Protein AF-A0AAW8F9F9-F1 (afdb_monomer_lite)

Secondary structure (DSSP, 8-state):
---------------------------PPPB-GGGB-SSEEEE---SEEEEEEEEE--SS-EEEEEEETTTEEEEEEEEE-TT--EEEEEEEEE-SSSS-TTS----SSEEEEEEEEE--EEEEEEEE-SS-EEEEEEE-TTTS--SSTT---HHHHGGGG--TTEEEEE---TT--HHHHHHSTTTHHHHGGG--TT-EEEEE--TT-SS--HHHHHHHHHHHHHHHHHTT-EEEE-PPPPPP-B-TTS-BSSSS---B-TTSPBPP-

Structure (mmCIF, N/CA/C/O backbone):
data_AF-A0AAW8F9F9-F1
#
_entry.id   AF-A0AAW8F9F9-F1
#
loop_
_atom_site.group_PDB
_atom_site.id
_atom_site.type_symbol
_atom_site.label_atom_id
_atom_site.label_alt_id
_atom_site.label_comp_id
_atom_site.label_asym_id
_atom_site.label_entity_id
_atom_site.label_seq_id
_atom_site.pdbx_PDB_ins_code
_atom_site.Cartn_x
_atom_site.Cartn_y
_atom_site.Cartn_z
_atom_site.occupancy
_atom_site.B_iso_or_equiv
_atom_site.auth_seq_id
_atom_site.auth_comp_id
_atom_site.auth_asym_id
_atom_site.auth_atom_id
_atom_site.pdbx_PDB_model_num
ATOM 1 N N . MET A 1 1 ? 79.110 2.012 4.308 1.00 38.94 1 MET A N 1
ATOM 2 C CA . MET A 1 1 ? 78.185 3.163 4.259 1.00 38.94 1 MET A CA 1
ATOM 3 C C . MET A 1 1 ? 76.839 2.687 3.729 1.00 38.94 1 MET A C 1
ATOM 5 O O . MET A 1 1 ? 76.819 2.002 2.723 1.00 38.94 1 MET A O 1
ATOM 9 N N . ARG A 1 2 ? 75.775 3.021 4.474 1.00 40.25 2 ARG A N 1
ATOM 10 C CA . ARG A 1 2 ? 74.335 3.085 4.140 1.00 40.25 2 ARG A CA 1
ATOM 11 C C . ARG A 1 2 ? 73.664 1.906 3.408 1.00 40.25 2 ARG A C 1
ATOM 13 O O . ARG A 1 2 ? 73.663 1.810 2.190 1.00 40.25 2 ARG A O 1
ATOM 20 N N . ARG A 1 3 ? 72.972 1.101 4.225 1.00 37.78 3 ARG A N 1
ATOM 21 C CA . ARG A 1 3 ? 71.804 0.2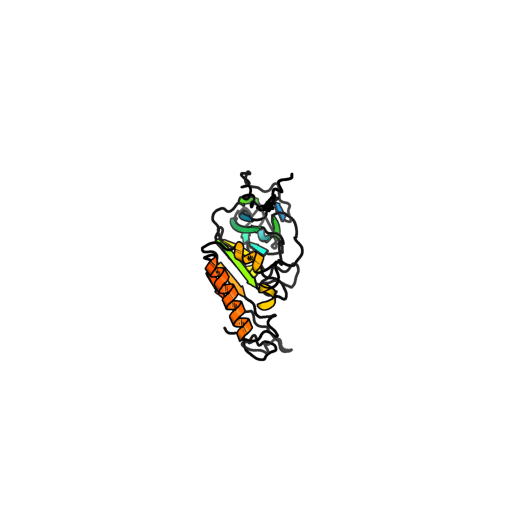79 3.874 1.00 37.78 3 ARG A CA 1
ATOM 22 C C . ARG A 1 3 ? 70.638 1.199 3.480 1.00 37.78 3 ARG A C 1
ATOM 24 O O . ARG A 1 3 ? 70.379 2.155 4.207 1.00 37.78 3 ARG A O 1
ATOM 31 N N . PHE A 1 4 ? 69.929 0.889 2.398 1.00 40.09 4 PHE A N 1
ATOM 32 C CA . PHE A 1 4 ? 68.616 1.467 2.099 1.00 40.09 4 PHE A CA 1
ATOM 33 C C . PHE A 1 4 ? 67.559 0.370 2.234 1.00 40.09 4 PHE A C 1
ATOM 35 O O . PHE A 1 4 ? 67.516 -0.568 1.444 1.00 40.09 4 PHE A O 1
ATOM 42 N N . ASN A 1 5 ? 66.747 0.485 3.285 1.00 35.75 5 ASN A N 1
ATOM 43 C CA . ASN A 1 5 ? 65.547 -0.315 3.495 1.00 35.75 5 ASN A CA 1
ATOM 44 C C . ASN A 1 5 ? 64.430 0.259 2.612 1.00 35.75 5 ASN A C 1
ATOM 46 O O . ASN A 1 5 ? 64.074 1.426 2.775 1.00 35.75 5 ASN A O 1
ATOM 50 N N . LEU A 1 6 ? 63.864 -0.546 1.710 1.00 40.72 6 LEU A N 1
ATOM 51 C CA . LEU A 1 6 ? 62.573 -0.237 1.096 1.00 40.72 6 LEU A CA 1
ATOM 52 C C . LEU A 1 6 ? 61.473 -0.587 2.104 1.00 40.72 6 LEU A C 1
ATOM 54 O O . LEU A 1 6 ? 61.245 -1.758 2.404 1.00 40.72 6 LEU A O 1
ATOM 58 N N . ALA A 1 7 ? 60.810 0.434 2.640 1.00 40.19 7 ALA A N 1
ATOM 59 C CA . ALA A 1 7 ? 59.587 0.274 3.411 1.00 40.19 7 ALA A CA 1
ATOM 60 C C . ALA A 1 7 ? 58.408 0.099 2.443 1.00 40.19 7 ALA A C 1
ATOM 62 O O . ALA A 1 7 ? 58.110 0.988 1.647 1.00 40.19 7 ALA A O 1
ATOM 63 N N . VAL A 1 8 ? 57.744 -1.053 2.511 1.00 40.19 8 VAL A N 1
ATOM 64 C CA . VAL A 1 8 ? 56.454 -1.293 1.858 1.00 40.19 8 VAL A CA 1
ATOM 65 C C . VAL A 1 8 ? 55.379 -0.636 2.726 1.00 40.19 8 VAL A C 1
ATOM 67 O O . VAL A 1 8 ? 55.126 -1.090 3.840 1.00 40.19 8 VAL A O 1
ATOM 70 N N . LEU A 1 9 ? 54.763 0.446 2.243 1.00 34.25 9 LEU A N 1
ATOM 71 C CA . LEU A 1 9 ? 53.537 0.979 2.838 1.00 34.25 9 LEU A CA 1
ATOM 72 C C . LEU A 1 9 ? 52.358 0.106 2.395 1.00 34.25 9 LEU A C 1
ATOM 74 O O . LEU A 1 9 ? 51.907 0.189 1.255 1.00 34.25 9 LEU A O 1
ATOM 78 N N . ALA A 1 10 ? 51.849 -0.722 3.305 1.00 36.88 10 ALA A N 1
ATOM 79 C CA . ALA A 1 10 ? 50.537 -1.335 3.160 1.00 36.88 10 ALA A CA 1
ATOM 80 C C . ALA A 1 10 ? 49.472 -0.297 3.545 1.00 36.88 10 ALA A C 1
ATOM 82 O O . ALA A 1 10 ? 49.355 0.083 4.710 1.00 36.88 10 ALA A O 1
ATOM 83 N N . ALA A 1 11 ? 48.713 0.189 2.563 1.00 37.16 11 ALA A N 1
ATOM 84 C CA . ALA A 1 11 ? 47.535 1.007 2.815 1.00 37.16 11 ALA A CA 1
ATOM 85 C C . ALA A 1 11 ? 46.418 0.105 3.362 1.00 37.16 11 ALA A C 1
ATOM 87 O O . ALA A 1 11 ? 45.842 -0.702 2.634 1.00 37.16 11 ALA A O 1
ATOM 88 N N . VAL A 1 12 ? 46.132 0.221 4.658 1.00 38.22 12 VAL A N 1
ATOM 89 C CA . VAL A 1 12 ? 44.966 -0.411 5.282 1.00 38.22 12 VAL A CA 1
ATOM 90 C C . VAL A 1 12 ? 43.738 0.402 4.882 1.00 38.22 12 VAL A C 1
ATOM 92 O O . VAL A 1 12 ? 43.498 1.483 5.416 1.00 38.22 12 VAL A O 1
ATOM 95 N N . ALA A 1 13 ? 42.970 -0.100 3.918 1.00 41.03 13 ALA A N 1
ATOM 96 C CA . ALA A 1 13 ? 41.636 0.410 3.644 1.00 41.03 13 ALA A CA 1
ATOM 97 C C . ALA A 1 13 ? 40.712 -0.019 4.795 1.00 41.03 13 ALA A C 1
ATOM 99 O O . ALA A 1 13 ? 40.372 -1.194 4.931 1.00 41.03 13 ALA A O 1
ATOM 100 N N . LEU A 1 14 ? 40.337 0.934 5.649 1.00 37.31 14 LEU A N 1
ATOM 101 C CA . LEU A 1 14 ? 39.269 0.765 6.630 1.00 37.31 14 LEU A CA 1
ATOM 102 C C . LEU A 1 14 ? 37.949 0.621 5.867 1.00 37.31 14 LEU A C 1
ATOM 104 O O . LEU A 1 14 ? 37.344 1.608 5.459 1.00 37.31 14 LEU A O 1
ATOM 108 N N . ALA A 1 15 ? 37.521 -0.621 5.651 1.00 40.44 15 ALA A N 1
ATOM 109 C CA . ALA A 1 15 ? 36.161 -0.912 5.237 1.00 40.44 15 ALA A CA 1
ATOM 110 C C . ALA A 1 15 ? 35.228 -0.517 6.389 1.00 40.44 15 ALA A C 1
ATOM 112 O O . ALA A 1 15 ? 35.105 -1.233 7.384 1.00 40.44 15 ALA A O 1
ATOM 113 N N . SER A 1 16 ? 34.590 0.644 6.272 1.00 39.25 16 SER A N 1
ATOM 114 C CA . SER A 1 16 ? 33.435 1.023 7.078 1.00 39.25 16 SER A CA 1
ATOM 115 C C . SER A 1 16 ? 32.278 0.100 6.706 1.00 39.25 16 SER A C 1
ATOM 117 O O . SER A 1 16 ? 31.452 0.404 5.849 1.00 39.25 16 SER A O 1
ATOM 119 N N . GLY A 1 17 ? 32.253 -1.079 7.328 1.00 35.44 17 GLY A N 1
ATOM 120 C CA . GLY A 1 17 ? 31.103 -1.962 7.288 1.00 35.44 17 GLY A CA 1
ATOM 121 C C . GLY A 1 17 ? 29.901 -1.214 7.847 1.00 35.44 17 GLY A C 1
ATOM 122 O O . GLY A 1 17 ? 29.838 -0.948 9.047 1.00 35.44 17 GLY A O 1
ATOM 123 N N . LEU A 1 18 ? 28.952 -0.871 6.975 1.00 37.06 18 LEU A N 1
ATOM 124 C CA . LEU A 1 18 ? 27.582 -0.573 7.366 1.00 37.06 18 LEU A CA 1
ATOM 125 C C . LEU A 1 18 ? 27.036 -1.849 8.006 1.00 37.06 18 LEU A C 1
ATOM 127 O O . LEU A 1 18 ? 26.515 -2.739 7.337 1.00 37.06 18 LEU A O 1
ATOM 131 N N . THR A 1 19 ? 27.242 -1.982 9.312 1.00 37.66 19 THR A N 1
ATOM 132 C CA . THR A 1 19 ? 26.515 -2.967 10.096 1.00 37.66 19 THR A CA 1
ATOM 133 C C . THR A 1 19 ? 25.066 -2.511 10.059 1.00 37.66 19 THR A C 1
ATOM 135 O O . THR A 1 19 ? 24.710 -1.483 10.630 1.00 37.66 19 THR A O 1
ATOM 138 N N . ALA A 1 20 ? 24.241 -3.224 9.291 1.00 42.97 20 ALA A N 1
ATOM 139 C CA . ALA A 1 20 ? 22.802 -3.096 9.399 1.00 42.97 20 ALA A CA 1
ATOM 140 C C . ALA A 1 20 ? 22.468 -3.359 10.868 1.00 42.97 20 ALA A C 1
ATOM 142 O O . ALA A 1 20 ? 22.600 -4.487 11.350 1.00 42.97 20 ALA A O 1
ATOM 143 N N . VAL A 1 21 ? 22.137 -2.295 11.598 1.00 34.94 21 VAL A N 1
ATOM 144 C CA . VAL A 1 21 ? 21.650 -2.411 12.966 1.00 34.94 21 VAL A CA 1
ATOM 145 C C . VAL A 1 21 ? 20.411 -3.296 12.863 1.00 34.94 21 VAL A C 1
ATOM 147 O O . VAL A 1 21 ? 19.486 -2.941 12.127 1.00 34.94 21 VAL A O 1
ATOM 150 N N . PRO A 1 22 ? 20.384 -4.475 13.507 1.00 38.38 22 PRO A N 1
ATOM 151 C CA . PRO A 1 22 ? 19.187 -5.291 13.490 1.00 38.38 22 PRO A CA 1
ATOM 152 C C . PRO A 1 22 ? 18.078 -4.434 14.089 1.00 38.38 22 PRO A C 1
ATOM 154 O O . PRO A 1 22 ? 18.267 -3.857 15.162 1.00 38.38 22 PRO A O 1
ATOM 157 N N . ALA A 1 23 ? 16.964 -4.306 13.362 1.00 41.50 23 ALA A N 1
ATOM 158 C CA . ALA A 1 23 ? 15.791 -3.568 13.800 1.00 41.50 23 ALA A CA 1
ATOM 159 C C . ALA A 1 23 ? 15.539 -3.885 15.277 1.00 41.50 23 ALA A C 1
ATOM 161 O O . ALA A 1 23 ? 15.298 -5.045 15.630 1.00 41.50 23 ALA A O 1
ATOM 162 N N . GLN A 1 24 ? 15.675 -2.877 16.146 1.00 38.69 24 GLN A N 1
ATOM 163 C CA . GLN A 1 24 ? 15.342 -3.030 17.552 1.00 38.69 24 GLN A CA 1
ATOM 164 C C . GLN A 1 24 ? 13.885 -3.465 17.594 1.00 38.69 24 GLN A C 1
ATOM 166 O O . GLN A 1 24 ? 12.980 -2.688 17.293 1.00 38.69 24 GLN A O 1
ATOM 171 N N . ALA A 1 25 ? 13.664 -4.737 17.919 1.00 40.84 25 ALA A N 1
ATOM 172 C CA . ALA A 1 25 ? 12.339 -5.239 18.186 1.00 40.84 25 ALA A CA 1
ATOM 173 C C . ALA A 1 25 ? 11.789 -4.385 19.327 1.00 40.84 25 ALA A C 1
ATOM 175 O O . ALA A 1 25 ? 12.234 -4.531 20.465 1.00 40.84 25 ALA A O 1
ATOM 176 N N . HIS A 1 26 ? 10.861 -3.480 19.015 1.00 46.59 26 HIS A N 1
ATOM 177 C CA . HIS A 1 26 ? 10.042 -2.813 20.011 1.00 46.59 26 HIS A CA 1
ATOM 178 C C . HIS A 1 26 ? 9.314 -3.916 20.786 1.00 46.59 26 HIS A C 1
ATOM 180 O O . HIS A 1 26 ? 8.263 -4.411 20.384 1.00 46.59 26 HIS A O 1
ATOM 186 N N . ALA A 1 27 ? 9.918 -4.347 21.891 1.00 46.75 27 ALA A N 1
ATOM 187 C CA . ALA A 1 27 ? 9.316 -5.179 22.923 1.00 46.75 27 ALA A CA 1
ATOM 188 C C . ALA A 1 27 ? 8.418 -4.306 23.819 1.00 46.75 27 ALA A C 1
ATOM 190 O O . ALA A 1 27 ? 8.429 -4.423 25.041 1.00 46.75 27 ALA A O 1
ATOM 191 N N . GLY A 1 28 ? 7.702 -3.367 23.197 1.00 56.34 28 GLY A N 1
ATOM 192 C CA . GLY A 1 28 ? 6.776 -2.462 23.850 1.00 56.34 28 GLY A CA 1
ATOM 193 C C . GLY A 1 28 ? 5.424 -3.133 24.046 1.00 56.34 28 GLY A C 1
ATOM 194 O O . GLY A 1 28 ? 5.032 -4.021 23.286 1.00 56.34 28 GLY A O 1
ATOM 195 N N . ARG A 1 29 ? 4.710 -2.696 25.084 1.00 70.06 29 ARG A N 1
ATOM 196 C CA . ARG A 1 29 ? 3.281 -2.971 25.261 1.00 70.06 29 ARG A CA 1
ATOM 197 C C . ARG A 1 29 ? 2.535 -2.617 23.959 1.00 70.06 29 ARG A C 1
ATOM 199 O O . ARG A 1 29 ? 2.932 -1.640 23.324 1.00 70.06 29 ARG A O 1
ATOM 206 N N . PRO A 1 30 ? 1.481 -3.357 23.567 1.00 78.38 30 PRO A N 1
ATOM 207 C CA . PRO A 1 30 ? 0.660 -2.964 22.427 1.00 78.38 30 PRO A CA 1
ATOM 208 C C . PRO A 1 30 ? 0.202 -1.508 22.553 1.00 78.38 30 PRO A C 1
ATOM 210 O O . PRO A 1 30 ? -0.189 -1.084 23.647 1.00 78.38 30 PRO A O 1
ATOM 213 N N . LEU A 1 31 ? 0.289 -0.759 21.454 1.00 89.31 31 LEU A N 1
ATOM 214 C CA . LEU A 1 31 ? -0.140 0.639 21.405 1.00 89.31 31 LEU A CA 1
ATOM 215 C C . LEU A 1 31 ? -1.649 0.692 21.168 1.00 89.31 31 LEU A C 1
ATOM 217 O O . LEU A 1 31 ? -2.160 -0.058 20.331 1.00 89.31 31 LEU A O 1
ATOM 221 N N . GLY A 1 32 ? -2.351 1.550 21.908 1.00 92.56 32 GLY A N 1
ATOM 222 C CA . GLY A 1 32 ? -3.810 1.551 21.956 1.00 92.56 32 GLY A CA 1
ATOM 223 C C . GLY A 1 32 ? -4.467 2.904 21.704 1.00 92.56 32 GLY A C 1
ATOM 224 O O . GLY A 1 32 ? -3.904 3.791 21.061 1.00 92.56 32 GLY A O 1
ATOM 225 N N . MET A 1 33 ? -5.692 3.038 22.221 1.00 95.50 33 MET A N 1
ATOM 226 C CA . MET A 1 33 ? -6.578 4.199 22.040 1.00 95.50 33 MET A CA 1
ATOM 227 C C . MET A 1 33 ? -6.007 5.524 22.556 1.00 95.50 33 MET A C 1
ATOM 229 O O . MET A 1 33 ? -6.477 6.578 22.144 1.00 95.50 33 MET A O 1
ATOM 233 N N . GLU A 1 34 ? -5.002 5.500 23.430 1.00 95.06 34 GLU A N 1
ATOM 234 C CA . GLU A 1 34 ? -4.300 6.700 23.901 1.00 95.06 34 GLU A CA 1
ATOM 235 C C . GLU A 1 34 ? -3.621 7.493 22.773 1.00 95.06 34 GLU A C 1
ATOM 237 O O . GLU A 1 34 ? -3.311 8.667 22.949 1.00 95.06 34 GLU A O 1
ATOM 242 N N . ASN A 1 35 ? -3.439 6.861 21.612 1.00 95.75 35 ASN A N 1
ATOM 243 C CA . ASN A 1 35 ? -2.841 7.433 20.410 1.00 95.75 35 ASN A CA 1
ATOM 244 C C . ASN A 1 35 ? -3.890 7.933 19.396 1.00 95.75 35 ASN A C 1
ATOM 246 O O . ASN A 1 35 ? -3.552 8.232 18.251 1.00 95.75 35 ASN A O 1
ATOM 250 N N . CYS A 1 36 ? -5.170 7.970 19.781 1.00 96.38 36 CYS A N 1
ATOM 251 C CA . CYS A 1 36 ? -6.286 8.250 18.884 1.00 96.38 36 CYS A CA 1
ATOM 252 C C . CYS A 1 36 ? -7.072 9.505 19.268 1.00 96.38 36 CYS A C 1
ATOM 254 O O . CYS A 1 36 ? -7.253 9.851 20.434 1.00 96.38 36 CYS A O 1
ATOM 256 N N . THR A 1 37 ? -7.622 10.138 18.240 1.00 94.19 37 THR A N 1
ATOM 257 C CA . THR A 1 37 ? -8.631 11.196 18.294 1.00 94.19 37 THR A CA 1
ATOM 258 C C . THR A 1 37 ? -9.910 10.712 17.603 1.00 94.19 37 THR A C 1
ATOM 260 O O . THR A 1 37 ? -9.970 9.594 17.092 1.00 94.19 37 THR A O 1
ATOM 263 N N . ALA A 1 38 ? -10.937 11.563 17.534 1.00 88.75 38 ALA A N 1
ATOM 264 C CA . ALA A 1 38 ? -12.156 11.246 16.787 1.00 88.75 38 ALA A CA 1
ATOM 265 C C . ALA A 1 38 ? -11.919 11.064 15.272 1.00 88.75 38 ALA A C 1
ATOM 267 O O . ALA A 1 38 ? -12.687 10.361 14.623 1.00 88.75 38 ALA A O 1
ATOM 268 N N . ALA A 1 39 ? -10.879 11.693 14.711 1.00 91.25 39 ALA A N 1
ATOM 269 C CA . ALA A 1 39 ? -10.615 11.698 13.269 1.00 91.25 39 ALA A CA 1
ATOM 270 C C . ALA A 1 39 ? -9.586 10.643 12.822 1.00 91.25 39 ALA A C 1
ATOM 272 O O . ALA A 1 39 ? -9.518 10.304 11.642 1.00 91.25 39 ALA A O 1
ATOM 273 N N . GLY A 1 40 ? -8.773 10.120 13.740 1.00 96.31 40 GLY A N 1
ATOM 274 C CA . GLY A 1 40 ? -7.657 9.247 13.387 1.00 96.31 40 GLY A CA 1
ATOM 275 C C . GLY A 1 40 ? -6.733 8.939 14.555 1.00 96.31 40 GLY A C 1
ATOM 276 O O . GLY A 1 40 ? -6.914 9.464 15.655 1.00 96.31 40 GLY A O 1
ATOM 277 N N . CYS A 1 41 ? -5.739 8.098 14.301 1.00 97.94 41 CYS A N 1
ATOM 278 C CA . CYS A 1 41 ? -4.728 7.668 15.257 1.00 97.94 41 CYS A CA 1
ATOM 279 C C . CYS A 1 41 ? -3.328 7.852 14.670 1.00 97.94 41 CYS A C 1
ATOM 281 O O . CYS A 1 41 ? -3.143 7.636 13.474 1.00 97.94 41 CYS A O 1
ATOM 283 N N . HIS A 1 42 ? -2.360 8.172 15.523 1.00 97.50 42 HIS A N 1
ATOM 284 C CA . HIS A 1 42 ? -0.953 8.284 15.151 1.00 97.50 42 HIS A CA 1
ATOM 285 C C . HIS A 1 42 ? -0.091 7.445 16.088 1.00 97.50 42 HIS A C 1
ATOM 287 O O . HIS A 1 42 ? -0.115 7.657 17.298 1.00 97.50 42 HIS A O 1
ATOM 293 N N . PHE A 1 43 ? 0.703 6.529 15.546 1.00 97.44 43 PHE A N 1
ATOM 294 C CA . PHE A 1 43 ? 1.596 5.681 16.329 1.00 97.44 43 PHE A CA 1
ATOM 295 C C . PHE A 1 43 ? 3.052 5.952 15.956 1.00 97.44 43 PHE A C 1
ATOM 297 O O . PHE A 1 43 ? 3.450 5.706 14.819 1.00 97.44 43 PHE A O 1
ATOM 304 N N . ASP A 1 44 ? 3.856 6.379 16.931 1.00 96.31 44 ASP A N 1
ATOM 305 C CA . ASP A 1 44 ? 5.303 6.546 16.767 1.00 96.31 44 ASP A CA 1
ATOM 306 C C . ASP A 1 44 ? 5.982 5.167 16.718 1.00 96.31 44 ASP A C 1
ATOM 308 O O . ASP A 1 44 ? 6.318 4.557 17.738 1.00 96.31 44 ASP A O 1
ATOM 312 N N . VAL A 1 45 ? 6.081 4.618 15.507 1.00 96.00 45 VAL A N 1
ATOM 313 C CA . VAL A 1 45 ? 6.681 3.314 15.226 1.00 96.00 45 VAL A CA 1
ATOM 314 C C . VAL A 1 45 ? 7.670 3.426 14.065 1.00 96.00 45 VAL A C 1
ATOM 316 O O . VAL A 1 45 ? 7.419 4.154 13.107 1.00 96.00 45 VAL A O 1
ATOM 319 N N . PRO A 1 46 ? 8.799 2.698 14.094 1.00 96.31 46 PRO A N 1
ATOM 320 C CA . PRO A 1 46 ? 9.728 2.710 12.971 1.00 96.31 46 PRO A CA 1
ATOM 321 C C . PRO A 1 46 ? 9.121 2.039 11.722 1.00 96.31 46 PRO A C 1
ATOM 323 O O . PRO A 1 46 ? 8.182 1.246 11.841 1.00 96.31 46 PRO A O 1
ATOM 326 N N . PRO A 1 47 ? 9.701 2.262 10.526 1.00 95.88 47 PRO A N 1
ATOM 327 C CA . PRO A 1 47 ? 9.358 1.498 9.331 1.00 95.88 47 PRO A CA 1
ATOM 328 C C . PRO A 1 47 ? 9.381 -0.014 9.586 1.00 95.88 47 PRO A C 1
ATOM 330 O O . PRO A 1 47 ? 10.310 -0.558 10.191 1.00 95.88 47 PRO A O 1
ATOM 333 N N . GLY A 1 48 ? 8.346 -0.712 9.127 1.00 95.69 48 GLY A N 1
ATOM 334 C CA . GLY A 1 48 ? 8.122 -2.105 9.483 1.00 95.69 48 GLY A CA 1
ATOM 335 C C . GLY A 1 48 ? 6.788 -2.651 8.991 1.00 95.69 48 GLY A C 1
ATOM 336 O O . GLY A 1 48 ? 6.151 -2.117 8.089 1.00 95.69 48 GLY A O 1
ATOM 337 N N . THR A 1 49 ? 6.367 -3.781 9.549 1.00 96.94 49 THR A N 1
ATOM 338 C CA . THR A 1 49 ? 5.039 -4.349 9.287 1.00 96.94 49 THR A CA 1
ATOM 339 C C . THR A 1 49 ? 4.330 -4.562 10.610 1.00 96.94 49 THR A C 1
ATOM 341 O O . THR A 1 49 ? 4.920 -5.103 11.547 1.00 96.94 49 THR A O 1
ATOM 344 N N . TYR A 1 50 ? 3.073 -4.140 10.680 1.00 97.75 50 TYR A N 1
ATOM 345 C CA . TYR A 1 50 ? 2.296 -4.099 11.910 1.00 97.75 50 TYR A CA 1
ATOM 346 C C . TYR A 1 50 ? 0.931 -4.738 11.705 1.00 97.75 50 TYR A C 1
ATOM 348 O O . TYR A 1 50 ? 0.268 -4.526 10.691 1.00 97.75 50 TYR A O 1
ATOM 356 N N . ASP A 1 51 ? 0.517 -5.527 12.688 1.00 97.88 51 ASP A N 1
ATOM 357 C CA . ASP A 1 51 ? -0.836 -6.033 12.804 1.00 97.88 51 ASP A CA 1
ATOM 358 C C . ASP A 1 51 ? -1.657 -5.019 13.592 1.00 97.88 51 ASP A C 1
ATOM 360 O O . ASP A 1 51 ? -1.292 -4.648 14.712 1.00 97.88 51 ASP A O 1
ATOM 364 N N . VAL A 1 52 ? -2.783 -4.614 13.012 1.00 98.19 52 VAL A N 1
ATOM 365 C CA . VAL A 1 52 ? -3.740 -3.701 13.630 1.00 98.19 52 VAL A CA 1
ATOM 366 C C . VAL A 1 52 ? -5.022 -4.469 13.893 1.00 98.19 52 VAL A C 1
ATOM 368 O O . VAL A 1 52 ? -5.627 -5.034 12.979 1.00 98.19 52 VAL A O 1
ATOM 371 N N . LYS A 1 53 ? -5.448 -4.500 15.153 1.00 98.38 53 LYS A N 1
ATOM 372 C CA . LYS A 1 53 ? -6.751 -5.019 15.561 1.00 98.38 53 LYS A CA 1
ATOM 373 C C . LYS A 1 53 ? -7.611 -3.859 16.025 1.00 98.38 53 LYS A C 1
ATOM 375 O O . LYS A 1 53 ? -7.204 -3.109 16.901 1.00 98.38 53 LYS A O 1
ATOM 380 N N . VAL A 1 54 ? -8.814 -3.751 15.475 1.00 98.38 54 VAL A N 1
ATOM 381 C CA . VAL A 1 54 ? -9.793 -2.736 15.868 1.00 98.38 54 VAL A CA 1
ATOM 382 C C . VAL A 1 54 ? -11.051 -3.382 16.428 1.00 98.38 54 VAL A C 1
ATOM 384 O O . VAL A 1 54 ? -11.440 -4.490 16.039 1.00 98.38 54 VAL A O 1
ATOM 387 N N . LEU A 1 55 ? -11.683 -2.670 17.351 1.00 98.50 55 LEU A N 1
ATOM 388 C CA . LEU A 1 55 ? -13.034 -2.905 17.830 1.00 98.50 55 LEU A CA 1
ATOM 389 C C . LEU A 1 55 ? -13.885 -1.717 17.382 1.00 98.50 55 LEU A C 1
ATOM 391 O O . LEU A 1 55 ? -13.610 -0.584 17.765 1.00 98.50 55 LEU A O 1
ATOM 395 N N . LEU A 1 56 ? -14.892 -1.981 16.561 1.00 98.31 56 LEU A N 1
ATOM 396 C CA . LEU A 1 56 ? -15.786 -0.982 15.978 1.00 98.31 56 LEU A CA 1
ATOM 397 C C . LEU A 1 56 ? -17.163 -1.032 16.640 1.00 98.31 56 LEU A C 1
ATOM 399 O O . LEU A 1 56 ? -17.512 -2.052 17.240 1.00 98.31 56 LEU A O 1
ATOM 403 N N . GLY A 1 57 ? -17.944 0.033 16.482 1.00 97.62 57 GLY A N 1
ATOM 404 C CA . GLY A 1 57 ? -19.309 0.159 17.004 1.00 97.62 57 GLY A CA 1
ATOM 405 C C . GLY A 1 57 ? -19.395 1.073 18.222 1.00 97.62 57 GLY A C 1
ATOM 406 O O . GLY A 1 57 ? -18.373 1.511 18.751 1.00 97.62 57 GLY A O 1
ATOM 407 N N . GLY A 1 58 ? -20.611 1.344 18.690 1.00 95.94 58 GLY A N 1
ATOM 408 C CA . GLY A 1 58 ? -20.913 2.256 19.795 1.00 95.94 58 GLY A CA 1
ATOM 409 C C . GLY A 1 58 ? -22.396 2.214 20.162 1.00 95.94 58 GLY A C 1
ATOM 410 O O . GLY A 1 58 ? -23.103 1.301 19.752 1.00 95.94 58 GLY A O 1
ATOM 411 N N . ASP A 1 59 ? -22.875 3.197 20.925 1.00 97.00 59 ASP A N 1
ATOM 412 C CA . ASP A 1 59 ? -24.288 3.252 21.341 1.00 97.00 59 ASP A CA 1
ATOM 413 C C . ASP A 1 59 ? -25.244 3.537 20.170 1.00 97.00 59 ASP A C 1
ATOM 415 O O . ASP A 1 59 ? -26.417 3.180 20.226 1.00 97.00 59 ASP A O 1
ATOM 419 N N . ALA A 1 60 ? -24.739 4.157 19.099 1.00 97.44 60 ALA A N 1
ATOM 420 C CA . ALA A 1 60 ? -25.459 4.413 17.857 1.00 97.44 60 ALA A CA 1
ATOM 421 C C . ALA A 1 60 ? -24.975 3.489 16.728 1.00 97.44 60 ALA A C 1
ATOM 423 O O . ALA A 1 60 ? -23.876 2.934 16.791 1.00 97.44 60 ALA A O 1
ATOM 424 N N . GLU A 1 61 ? -25.797 3.352 15.685 1.00 97.81 61 GLU A N 1
ATOM 425 C CA . GLU A 1 61 ? -25.374 2.726 14.431 1.00 97.81 61 GLU A CA 1
ATOM 426 C C . GLU A 1 61 ? -24.164 3.475 13.859 1.00 97.81 61 GLU A C 1
ATOM 428 O O . GLU A 1 61 ? -24.103 4.706 13.896 1.00 97.81 61 GLU A O 1
ATOM 433 N N . SER A 1 62 ? -23.198 2.725 13.337 1.00 98.19 62 SER A N 1
ATOM 434 C CA . SER A 1 62 ? -21.949 3.272 12.818 1.00 98.19 62 SER A CA 1
ATOM 435 C C . SER A 1 62 ? -21.555 2.615 11.507 1.00 98.19 62 SER A C 1
ATOM 437 O O . SER A 1 62 ? -21.817 1.434 11.285 1.00 98.19 62 SER A O 1
ATOM 439 N N . HIS A 1 63 ? -20.872 3.385 10.669 1.00 98.31 63 HIS A N 1
ATOM 440 C CA . HIS A 1 63 ? -20.255 2.922 9.432 1.00 98.31 63 HIS A CA 1
ATOM 441 C C . HIS A 1 63 ? -18.831 3.452 9.434 1.00 98.31 63 HIS A C 1
ATOM 443 O O . HIS A 1 63 ? -18.617 4.663 9.404 1.00 98.31 63 HIS A O 1
ATOM 449 N N . THR A 1 64 ? -17.867 2.546 9.598 1.00 98.31 64 THR A N 1
ATOM 450 C CA . THR A 1 64 ? -16.462 2.914 9.815 1.00 98.31 64 THR A CA 1
ATOM 451 C C . THR A 1 64 ? -15.575 2.285 8.755 1.00 98.31 64 THR A C 1
ATOM 453 O O . THR A 1 64 ? -15.540 1.062 8.621 1.00 98.31 64 THR A O 1
ATOM 456 N N . ALA A 1 65 ? -14.830 3.117 8.040 1.00 98.06 65 ALA A N 1
ATOM 457 C CA . ALA A 1 65 ? -13.715 2.732 7.184 1.00 98.06 65 ALA A CA 1
ATOM 458 C C . ALA A 1 65 ? -12.399 3.189 7.827 1.00 98.06 65 ALA A C 1
ATOM 460 O O . ALA A 1 65 ? -12.387 4.134 8.620 1.00 98.06 65 ALA A O 1
ATOM 461 N N . ILE A 1 66 ? -11.291 2.532 7.488 1.00 98.44 66 ILE A N 1
ATOM 462 C CA . ILE A 1 66 ? -9.961 2.944 7.950 1.00 98.44 66 ILE A CA 1
ATOM 463 C C . ILE A 1 66 ? -9.028 3.016 6.751 1.00 98.44 66 ILE A C 1
ATOM 465 O O . ILE A 1 66 ? -8.829 2.024 6.045 1.00 98.44 66 ILE A O 1
ATOM 469 N N . SER A 1 67 ? -8.431 4.184 6.552 1.00 97.81 67 SER A N 1
ATOM 470 C CA . SER A 1 67 ? -7.287 4.360 5.662 1.00 97.81 67 SER A CA 1
ATOM 471 C C . SER A 1 67 ? -6.028 4.630 6.475 1.00 97.81 67 SER A C 1
ATOM 473 O O . SER A 1 67 ? -6.116 4.989 7.647 1.00 97.81 67 SER A O 1
ATOM 475 N N . GLY A 1 68 ? -4.859 4.494 5.865 1.00 96.12 68 GLY A N 1
ATOM 476 C CA . GLY A 1 68 ? -3.613 4.901 6.501 1.00 96.12 68 GLY A CA 1
ATOM 477 C C . GLY A 1 68 ? -2.583 5.421 5.519 1.00 96.12 68 GLY A C 1
ATOM 478 O O . GLY A 1 68 ? -2.678 5.166 4.313 1.00 96.12 68 GLY A O 1
ATOM 479 N N . GLU A 1 69 ? -1.599 6.126 6.067 1.00 91.94 69 GLU A N 1
ATOM 480 C CA . GLU A 1 69 ? -0.436 6.642 5.340 1.00 91.94 69 GLU A CA 1
ATOM 481 C C . GLU A 1 69 ? -0.899 7.556 4.185 1.00 91.94 69 GLU A C 1
ATOM 483 O O . GLU A 1 69 ? -1.864 8.313 4.326 1.00 91.94 69 GLU A O 1
ATOM 488 N N . THR A 1 70 ? -0.317 7.433 2.988 1.00 94.06 70 THR A N 1
ATOM 489 C CA . THR A 1 70 ? -0.811 8.098 1.769 1.00 94.06 70 THR A CA 1
ATOM 490 C C . THR A 1 70 ? -2.104 7.443 1.242 1.00 94.06 70 THR A C 1
ATOM 492 O O . THR A 1 70 ? -2.141 6.847 0.166 1.00 94.06 70 THR A O 1
ATOM 495 N N . ARG A 1 71 ? -3.193 7.545 2.018 1.00 95.44 71 ARG A N 1
ATOM 496 C CA . ARG A 1 71 ? -4.576 7.152 1.667 1.00 95.44 71 ARG A CA 1
ATOM 497 C C . ARG A 1 71 ? -4.753 5.679 1.267 1.00 95.44 71 ARG A C 1
ATOM 499 O O . ARG A 1 71 ? -5.658 5.355 0.501 1.00 95.44 71 ARG A O 1
ATOM 506 N N . ARG A 1 72 ? -3.930 4.764 1.782 1.00 97.06 72 ARG A N 1
ATOM 507 C CA . ARG A 1 72 ? -4.111 3.321 1.552 1.00 97.06 72 ARG A CA 1
ATOM 508 C C . ARG A 1 72 ? -5.383 2.847 2.241 1.00 97.06 72 ARG A C 1
ATOM 510 O O . ARG A 1 72 ? -5.546 3.064 3.438 1.00 97.06 72 ARG A O 1
ATOM 517 N N . SER A 1 73 ? -6.274 2.187 1.511 1.00 97.12 73 SER A N 1
ATOM 518 C CA . SER A 1 73 ? -7.511 1.628 2.063 1.00 97.12 73 SER A CA 1
ATOM 519 C C . SER A 1 73 ? -7.182 0.355 2.833 1.00 97.12 73 SER A C 1
ATOM 521 O O . SER A 1 73 ? -6.839 -0.655 2.222 1.00 97.12 73 SER A O 1
ATOM 523 N N . LEU A 1 74 ? -7.250 0.397 4.167 1.00 98.31 74 LEU A N 1
ATOM 524 C CA . LEU A 1 74 ? -6.826 -0.697 5.053 1.00 98.31 74 LEU A CA 1
ATOM 525 C C . LEU A 1 74 ? -8.006 -1.514 5.583 1.00 98.31 74 LEU A C 1
ATOM 527 O O . LEU A 1 74 ? -7.891 -2.726 5.756 1.00 98.31 74 LEU A O 1
ATOM 531 N N . LEU A 1 75 ? -9.147 -0.865 5.812 1.00 97.94 75 LEU A N 1
ATOM 532 C CA . LEU A 1 75 ? -10.398 -1.510 6.187 1.00 97.94 75 LEU A CA 1
ATOM 533 C C . LEU A 1 75 ? -11.553 -0.908 5.373 1.00 97.94 75 LEU A C 1
ATOM 535 O O . LEU A 1 75 ? -11.744 0.311 5.434 1.00 97.94 75 LEU A O 1
ATOM 539 N N . PRO A 1 76 ? -12.341 -1.734 4.658 1.00 96.50 76 PRO A N 1
ATOM 540 C CA . PRO A 1 76 ? -13.518 -1.246 3.957 1.00 96.50 76 PRO A CA 1
ATOM 541 C C . PRO A 1 76 ? -14.590 -0.810 4.961 1.00 96.50 76 PRO A C 1
ATOM 543 O O . PRO A 1 76 ? -14.609 -1.270 6.110 1.00 96.50 76 PRO A O 1
ATOM 546 N N . GLU A 1 77 ? -15.505 0.052 4.517 1.00 97.06 77 GLU A N 1
ATOM 547 C CA . GLU A 1 77 ? -16.594 0.537 5.361 1.00 97.06 77 GLU A CA 1
ATOM 548 C C . GLU A 1 77 ? -17.379 -0.635 5.963 1.00 97.06 77 GLU A C 1
ATOM 550 O O . GLU A 1 77 ? -17.906 -1.506 5.268 1.00 97.06 77 GLU A O 1
ATOM 555 N N . THR A 1 78 ? -17.387 -0.685 7.291 1.00 97.88 78 THR A N 1
ATOM 556 C CA . THR A 1 78 ? -18.023 -1.737 8.073 1.00 97.88 78 THR A CA 1
ATOM 557 C C . THR A 1 78 ? -19.171 -1.129 8.862 1.00 97.88 78 THR A C 1
ATOM 559 O O . THR A 1 78 ? -18.942 -0.304 9.749 1.00 97.88 78 THR A O 1
ATOM 562 N N . ALA A 1 79 ? -20.389 -1.570 8.553 1.00 98.31 79 ALA A N 1
ATOM 563 C CA . ALA A 1 79 ? -21.583 -1.246 9.320 1.00 98.31 79 ALA A CA 1
ATOM 564 C C . ALA A 1 79 ? -21.611 -2.037 10.639 1.00 98.31 79 ALA A C 1
ATOM 566 O O . ALA A 1 79 ? -21.347 -3.245 10.653 1.00 98.31 79 ALA A O 1
ATOM 567 N N . VAL A 1 80 ? -21.953 -1.369 11.738 1.00 98.56 80 VAL A N 1
ATOM 568 C CA . VAL A 1 80 ? -22.184 -1.978 13.054 1.00 98.56 80 VAL A CA 1
ATOM 569 C C . VAL A 1 80 ? -23.439 -1.359 13.659 1.00 98.56 80 VAL A C 1
ATOM 571 O O . VAL A 1 80 ? -23.539 -0.134 13.751 1.00 98.56 80 VAL A O 1
ATOM 574 N N . ALA A 1 81 ? -24.391 -2.203 14.060 1.00 98.44 81 ALA A N 1
ATOM 575 C CA . ALA A 1 81 ? -25.649 -1.760 14.650 1.00 98.44 81 ALA A CA 1
ATOM 576 C C . ALA A 1 81 ? -25.443 -1.102 16.028 1.00 98.44 81 ALA A C 1
ATOM 578 O O . ALA A 1 81 ? -24.443 -1.332 16.711 1.00 98.44 81 ALA A O 1
ATOM 579 N N . ALA A 1 82 ? -26.420 -0.294 16.442 1.00 98.31 82 ALA A N 1
ATOM 580 C CA . ALA A 1 82 ? -26.428 0.369 17.742 1.00 98.31 82 ALA A CA 1
ATOM 581 C C . ALA A 1 82 ? -26.285 -0.635 18.902 1.00 98.31 82 ALA A C 1
ATOM 583 O O . ALA A 1 82 ? -27.016 -1.621 18.981 1.00 98.31 82 ALA A O 1
ATOM 584 N N . GLY A 1 83 ? -25.341 -0.375 19.806 1.00 98.06 83 GLY A N 1
ATOM 585 C CA . GLY A 1 83 ? -25.024 -1.222 20.957 1.00 98.06 83 GLY A CA 1
ATOM 586 C C . GLY A 1 83 ? -24.174 -2.457 20.636 1.00 98.06 83 GLY A C 1
ATOM 587 O O . GLY A 1 83 ? -23.707 -3.127 21.561 1.00 98.06 83 GLY A O 1
ATOM 588 N N . GLU A 1 84 ? -23.928 -2.763 19.359 1.00 98.31 84 GLU A N 1
ATOM 589 C CA . GLU A 1 84 ? -23.098 -3.895 18.949 1.00 98.31 84 GLU A CA 1
ATOM 590 C C . GLU A 1 84 ? -21.619 -3.519 18.809 1.00 98.31 84 GLU A C 1
ATOM 592 O O . GLU A 1 84 ? -21.231 -2.349 18.741 1.00 98.31 84 GLU A O 1
ATOM 597 N N . ARG A 1 85 ? -20.762 -4.546 18.766 1.00 98.19 85 ARG A N 1
ATOM 598 C CA . ARG A 1 85 ? -19.327 -4.392 18.519 1.00 98.19 85 ARG A CA 1
ATOM 599 C C . ARG A 1 85 ? -18.852 -5.367 17.454 1.00 98.19 85 ARG A C 1
ATOM 601 O O . ARG A 1 85 ? -19.196 -6.546 17.489 1.00 98.19 85 ARG A O 1
ATOM 608 N N . ALA A 1 86 ? -17.978 -4.905 16.565 1.00 98.31 86 ALA A N 1
ATOM 609 C CA . ALA A 1 86 ? -17.347 -5.743 15.548 1.00 98.31 86 ALA A CA 1
ATOM 610 C C . ALA A 1 86 ? -15.823 -5.686 15.666 1.00 98.31 86 ALA A C 1
ATOM 612 O O . ALA A 1 86 ? -15.231 -4.612 15.611 1.00 98.31 86 ALA A O 1
ATOM 613 N N . SER A 1 87 ? -15.165 -6.842 15.789 1.00 98.25 87 SER A N 1
ATOM 614 C CA . SER A 1 87 ? -13.702 -6.898 15.713 1.00 98.25 87 SER A CA 1
ATOM 615 C C . SER A 1 87 ? -13.246 -7.105 14.271 1.00 98.25 87 SER A C 1
ATOM 617 O O . SER A 1 87 ? -13.784 -7.954 13.550 1.00 98.25 87 SER A O 1
ATOM 619 N N . ARG A 1 88 ? -12.251 -6.328 13.843 1.00 98.19 88 ARG A N 1
ATOM 620 C CA . ARG A 1 88 ? -11.580 -6.465 12.546 1.00 98.19 88 ARG A CA 1
ATOM 621 C C . ARG A 1 88 ? -10.074 -6.430 12.742 1.00 98.19 88 ARG A C 1
ATOM 623 O O . ARG A 1 88 ? -9.571 -5.941 13.755 1.00 98.19 88 ARG A O 1
ATOM 630 N N . SER A 1 89 ? -9.339 -6.994 11.794 1.00 97.94 89 SER A N 1
ATOM 631 C CA . SER A 1 89 ? -7.882 -6.938 11.818 1.00 97.94 89 SER A CA 1
ATOM 632 C C . SER A 1 89 ? -7.309 -6.945 10.414 1.00 97.94 89 SER A C 1
ATOM 634 O O . SER A 1 89 ? -7.771 -7.703 9.561 1.00 97.94 89 SER A O 1
ATOM 636 N N . PHE A 1 90 ? -6.267 -6.152 10.221 1.00 98.00 90 PHE A N 1
ATOM 637 C CA . PHE A 1 90 ? -5.498 -6.061 8.987 1.00 98.00 90 PHE A CA 1
ATOM 638 C C . PHE A 1 90 ? -4.009 -5.936 9.322 1.00 98.00 90 PHE A C 1
ATOM 640 O O . PHE A 1 90 ? -3.632 -5.760 10.484 1.00 98.00 90 PHE A O 1
ATOM 647 N N . THR A 1 91 ? -3.161 -6.054 8.305 1.00 98.06 91 THR A N 1
ATOM 648 C CA . THR A 1 91 ? -1.713 -5.892 8.443 1.00 98.06 91 THR A CA 1
ATOM 649 C C . THR A 1 91 ? -1.249 -4.796 7.497 1.00 98.06 91 THR A C 1
ATOM 651 O O . THR A 1 91 ? -1.534 -4.840 6.301 1.00 98.06 91 THR A O 1
ATOM 654 N N . VAL A 1 92 ? -0.518 -3.820 8.024 1.00 97.81 92 VAL A N 1
ATOM 655 C CA . VAL A 1 92 ? -0.040 -2.647 7.288 1.00 97.81 92 VAL A CA 1
ATOM 656 C C . VAL A 1 92 ? 1.485 -2.637 7.236 1.00 97.81 92 VAL A C 1
ATOM 658 O O . VAL A 1 92 ? 2.156 -2.985 8.208 1.00 97.81 92 VAL A O 1
ATOM 661 N N . ASN A 1 93 ? 2.037 -2.263 6.084 1.00 97.06 93 ASN A N 1
ATOM 662 C CA . ASN A 1 93 ? 3.456 -1.962 5.943 1.00 97.06 93 ASN A CA 1
ATOM 663 C C . ASN A 1 93 ? 3.668 -0.458 6.156 1.00 97.06 93 ASN A C 1
ATOM 665 O O . ASN A 1 93 ? 3.129 0.337 5.399 1.00 97.06 93 ASN A O 1
ATOM 669 N N . VAL A 1 94 ? 4.435 -0.090 7.174 1.00 97.31 94 VAL A N 1
ATOM 670 C CA . VAL A 1 94 ? 4.843 1.290 7.472 1.00 97.31 94 VAL A CA 1
ATOM 671 C C . VAL A 1 94 ? 6.192 1.529 6.810 1.00 97.31 94 VAL A C 1
ATOM 673 O O . VAL A 1 94 ? 7.097 0.697 6.950 1.00 97.31 94 VAL A O 1
ATOM 676 N N . ARG A 1 95 ? 6.335 2.620 6.059 1.00 94.69 95 ARG A N 1
ATOM 677 C CA . ARG A 1 95 ? 7.514 2.867 5.217 1.00 94.69 95 ARG A CA 1
ATOM 678 C C . ARG A 1 95 ? 7.769 4.356 5.020 1.00 94.69 95 ARG A C 1
ATOM 680 O O . ARG A 1 95 ? 6.869 5.167 5.168 1.00 94.69 95 ARG A O 1
ATOM 687 N N . THR A 1 96 ? 8.997 4.680 4.634 1.00 93.75 96 THR A N 1
ATOM 688 C CA . THR A 1 96 ? 9.416 6.039 4.280 1.00 93.75 96 THR A CA 1
ATOM 689 C C . THR A 1 96 ? 10.143 5.990 2.931 1.00 93.75 96 THR A C 1
ATOM 691 O O . THR A 1 96 ? 11.120 5.241 2.825 1.00 93.75 96 THR A O 1
ATOM 694 N N . PRO A 1 97 ? 9.698 6.737 1.904 1.00 94.88 97 PRO A N 1
ATOM 695 C CA . PRO A 1 97 ? 8.451 7.506 1.852 1.00 94.88 97 PRO A CA 1
ATOM 696 C C . PRO A 1 97 ? 7.182 6.668 2.064 1.00 94.88 97 PRO A C 1
ATOM 698 O O . PRO A 1 97 ? 7.139 5.497 1.672 1.00 94.88 97 PRO A O 1
ATOM 701 N N . GLU A 1 98 ? 6.147 7.263 2.662 1.00 93.19 98 GLU A N 1
ATOM 702 C CA . GLU A 1 98 ? 4.845 6.612 2.899 1.00 93.19 98 GLU A CA 1
ATOM 703 C C . GLU A 1 98 ? 4.081 6.273 1.612 1.00 93.19 98 GLU A C 1
ATOM 705 O O . GLU A 1 98 ? 3.298 5.316 1.587 1.00 93.19 98 GLU A O 1
ATOM 710 N N . GLY A 1 99 ? 4.263 7.099 0.579 1.00 94.69 99 GLY A N 1
ATOM 711 C CA . GLY A 1 99 ? 3.528 7.076 -0.682 1.00 94.69 99 GLY A CA 1
ATOM 712 C C . GLY A 1 99 ? 4.433 6.711 -1.852 1.00 94.69 99 GLY A C 1
ATOM 713 O O . GLY A 1 99 ? 5.004 5.629 -1.904 1.00 94.69 99 GLY A O 1
ATOM 714 N N . GLU A 1 100 ? 4.575 7.586 -2.830 1.00 96.94 100 GLU A N 1
ATOM 715 C CA . GLU A 1 100 ? 5.456 7.327 -3.971 1.00 96.94 100 GLU A CA 1
ATOM 716 C C . GLU A 1 100 ? 6.941 7.292 -3.541 1.00 96.94 100 GLU A C 1
ATOM 718 O O . GLU A 1 100 ? 7.373 8.201 -2.827 1.00 96.94 100 GLU A O 1
ATOM 723 N N . PRO A 1 101 ? 7.739 6.272 -3.927 1.00 97.06 101 PRO A N 1
ATOM 724 C CA . PRO A 1 101 ? 9.162 6.185 -3.576 1.00 97.06 101 PRO A CA 1
ATOM 725 C C . PRO A 1 101 ? 10.005 7.409 -3.947 1.00 97.06 101 PRO A C 1
ATOM 727 O O . PRO A 1 101 ? 11.022 7.670 -3.299 1.00 97.06 101 PRO A O 1
ATOM 730 N N . THR A 1 102 ? 9.625 8.149 -4.992 1.00 96.75 102 THR A N 1
ATOM 731 C CA . THR A 1 102 ? 10.314 9.377 -5.398 1.00 96.75 102 THR A CA 1
ATOM 732 C C . THR A 1 102 ? 9.690 10.655 -4.831 1.00 96.75 102 THR A C 1
ATOM 734 O O . THR A 1 102 ? 10.264 11.737 -5.005 1.00 96.75 102 THR A O 1
ATOM 737 N N . GLY A 1 103 ? 8.563 10.522 -4.127 1.00 95.00 103 GLY A N 1
ATOM 738 C CA . GLY A 1 103 ? 7.814 11.591 -3.478 1.00 95.00 103 GLY A CA 1
ATOM 739 C C . GLY A 1 103 ? 8.376 12.024 -2.114 1.00 95.00 103 GLY A C 1
ATOM 740 O O . GLY A 1 103 ? 9.480 11.635 -1.731 1.00 95.00 103 GLY A O 1
ATOM 741 N N . PRO A 1 104 ? 7.637 12.877 -1.379 1.00 94.38 104 PRO A N 1
ATOM 742 C CA . PRO A 1 104 ? 8.028 13.315 -0.042 1.00 94.38 104 PRO A CA 1
ATOM 743 C C . PRO A 1 104 ? 7.919 12.177 0.980 1.00 94.38 104 PRO A C 1
ATOM 745 O O . PRO A 1 104 ? 7.036 11.331 0.869 1.00 94.38 104 PRO A O 1
ATOM 748 N N . ASP A 1 105 ? 8.756 12.222 2.019 1.00 94.38 105 ASP A N 1
ATOM 749 C CA . ASP A 1 105 ? 8.833 11.179 3.052 1.00 94.38 105 ASP A CA 1
ATOM 750 C C . ASP A 1 105 ? 7.490 10.878 3.745 1.00 94.38 105 ASP A C 1
ATOM 752 O O . ASP A 1 105 ? 7.197 9.716 4.028 1.00 94.38 105 ASP A O 1
ATOM 756 N N . GLY A 1 106 ? 6.669 11.905 3.983 1.00 92.75 106 GLY A N 1
ATOM 757 C CA . GLY A 1 106 ? 5.436 11.807 4.768 1.00 92.75 106 GLY A CA 1
ATOM 758 C C . GLY A 1 106 ? 5.655 12.130 6.249 1.00 92.75 106 GLY A C 1
ATOM 759 O O . GLY A 1 106 ? 6.578 12.866 6.611 1.00 92.75 106 GLY A O 1
ATOM 760 N N . THR A 1 107 ? 4.785 11.602 7.098 1.00 93.25 107 THR A N 1
ATOM 761 C CA . THR A 1 107 ? 4.861 11.653 8.555 1.00 93.25 107 THR A CA 1
ATOM 762 C C . THR A 1 107 ? 5.596 10.408 9.079 1.00 93.25 107 THR A C 1
ATOM 764 O O . THR A 1 107 ? 5.251 9.276 8.755 1.00 93.25 107 THR A O 1
ATOM 767 N N . PRO A 1 108 ? 6.621 10.548 9.933 1.00 94.88 108 PRO A N 1
ATOM 768 C CA . PRO A 1 108 ? 7.230 9.387 10.577 1.00 94.88 108 PRO A CA 1
ATOM 769 C C . PRO A 1 108 ? 6.219 8.655 11.466 1.00 94.88 108 PRO A C 1
ATOM 771 O O . PRO A 1 108 ? 5.601 9.291 12.310 1.00 94.88 108 PRO A O 1
ATOM 774 N N . GLY A 1 109 ? 6.099 7.334 11.338 1.00 96.50 109 GLY A N 1
ATOM 775 C CA . GLY A 1 109 ? 5.179 6.531 12.148 1.00 96.50 109 GLY A CA 1
ATOM 776 C C . GLY A 1 109 ? 4.080 5.882 11.318 1.00 96.50 109 GLY A C 1
ATOM 777 O O . GLY A 1 109 ? 4.201 5.766 10.106 1.00 96.50 109 GLY A O 1
ATOM 778 N N . LEU A 1 110 ? 3.026 5.425 11.996 1.00 98.06 110 LEU A N 1
ATOM 779 C CA . LEU A 1 110 ? 1.807 4.910 11.375 1.00 98.06 110 LEU A CA 1
ATOM 780 C C . LEU A 1 110 ? 0.658 5.882 11.628 1.00 98.06 110 LEU A C 1
ATOM 782 O O . LEU A 1 110 ? 0.159 5.971 12.754 1.00 98.06 110 LEU A O 1
ATOM 786 N N . ASP A 1 111 ? 0.195 6.525 10.563 1.00 97.19 111 ASP A N 1
ATOM 787 C CA . ASP A 1 111 ? -1.021 7.333 10.565 1.00 97.19 111 ASP A CA 1
ATOM 788 C C . ASP A 1 111 ? -2.214 6.522 10.058 1.00 97.19 111 ASP A C 1
ATOM 790 O O . ASP A 1 111 ? -2.179 5.924 8.979 1.00 97.19 111 ASP A O 1
ATOM 794 N N . LEU A 1 112 ? -3.302 6.529 10.830 1.00 98.25 112 LEU A N 1
ATOM 795 C CA . LEU A 1 112 ? -4.591 5.947 10.466 1.00 98.25 112 LEU A CA 1
ATOM 796 C C . LEU A 1 112 ? -5.674 7.024 10.507 1.00 98.25 112 LEU A C 1
ATOM 798 O O . LEU A 1 112 ? -5.835 7.707 11.515 1.00 98.25 112 LEU A O 1
ATOM 802 N N . ALA A 1 113 ? -6.477 7.124 9.454 1.00 97.50 113 ALA A N 1
ATOM 803 C CA . ALA A 1 113 ? -7.645 7.997 9.405 1.00 97.50 113 ALA A CA 1
ATOM 804 C C . ALA A 1 113 ? -8.935 7.178 9.515 1.00 97.50 113 ALA A C 1
ATOM 806 O O . ALA A 1 113 ? -9.075 6.125 8.884 1.00 97.50 113 ALA A O 1
ATOM 807 N N . LEU A 1 114 ? -9.881 7.678 10.311 1.00 97.62 114 LEU A N 1
ATOM 808 C CA . LEU A 1 114 ? -11.212 7.098 10.461 1.00 97.62 114 LEU A CA 1
ATOM 809 C C . LEU A 1 114 ? -12.171 7.776 9.481 1.00 97.62 114 LEU A C 1
ATOM 811 O O . LEU A 1 114 ? -12.371 8.987 9.529 1.00 97.62 114 LEU A O 1
ATOM 815 N N . GLY A 1 115 ? -12.765 6.981 8.596 1.00 96.31 115 GLY A N 1
ATOM 816 C CA . GLY A 1 115 ? -13.749 7.423 7.610 1.00 96.31 115 GLY A CA 1
ATOM 817 C C . GLY A 1 115 ? -15.068 6.662 7.720 1.00 96.31 115 GLY A C 1
ATOM 818 O O . GLY A 1 115 ? -15.275 5.878 8.645 1.00 96.31 115 GLY A O 1
ATOM 819 N N . GLY A 1 116 ? -15.941 6.858 6.735 1.00 95.12 116 GLY A N 1
ATOM 820 C CA . GLY A 1 116 ? -17.311 6.336 6.725 1.00 95.12 116 GLY A CA 1
ATOM 821 C C . GLY A 1 116 ? -18.332 7.380 7.180 1.00 95.12 116 GLY A C 1
ATOM 822 O O . GLY A 1 116 ? -17.965 8.470 7.627 1.00 95.12 116 GLY A O 1
ATOM 823 N N . SER A 1 117 ? -19.623 7.086 7.022 1.00 94.38 117 SER A N 1
ATOM 824 C CA . SER A 1 117 ? -20.682 8.080 7.273 1.00 94.38 117 SER A CA 1
ATOM 825 C C . SER A 1 117 ? -20.869 8.433 8.754 1.00 94.38 117 SER A C 1
ATOM 827 O O . SER A 1 117 ? -21.379 9.507 9.070 1.00 94.38 117 SER A O 1
ATOM 829 N N . ALA A 1 118 ? -20.481 7.530 9.658 1.00 96.06 118 ALA A N 1
ATOM 830 C CA . ALA A 1 118 ? -20.552 7.705 11.107 1.00 96.06 118 ALA A CA 1
ATOM 831 C C . ALA A 1 118 ? -19.504 6.799 11.787 1.00 96.06 118 ALA A C 1
ATOM 833 O O . ALA A 1 118 ? -19.865 5.732 12.295 1.00 96.06 118 ALA A O 1
ATOM 834 N N . PRO A 1 119 ? -18.206 7.160 11.753 1.00 97.19 119 PRO A N 1
ATOM 835 C CA . PRO A 1 119 ? -17.144 6.314 12.285 1.00 97.19 119 PRO A CA 1
ATOM 836 C C . PRO A 1 119 ? -17.258 6.138 13.802 1.00 97.19 119 PRO A C 1
ATOM 838 O O . PRO A 1 119 ? -17.468 7.100 14.540 1.00 97.19 119 PRO A O 1
ATOM 841 N N . ALA A 1 120 ? -17.054 4.910 14.279 1.00 97.25 120 ALA A N 1
ATOM 842 C CA . ALA A 1 120 ? -17.032 4.576 15.699 1.00 97.25 120 ALA A CA 1
ATOM 843 C C . ALA A 1 120 ? -15.929 3.552 16.001 1.00 97.25 120 ALA A C 1
ATOM 845 O O . ALA A 1 120 ? -16.106 2.342 15.834 1.00 97.25 120 ALA A O 1
ATOM 846 N N . LEU A 1 121 ? -14.784 4.051 16.477 1.00 97.94 121 LEU A N 1
ATOM 847 C CA . LEU A 1 121 ? -13.673 3.238 16.969 1.00 97.94 121 LEU A CA 1
ATOM 848 C C . LEU A 1 121 ? -13.758 3.104 18.495 1.00 97.94 121 LEU A C 1
ATOM 850 O O . LEU A 1 121 ? -13.590 4.070 19.233 1.00 97.94 121 LEU A O 1
ATOM 854 N N . ALA A 1 122 ? -14.002 1.887 18.968 1.00 97.38 122 ALA A N 1
ATOM 855 C CA . ALA A 1 122 ? -14.114 1.559 20.387 1.00 97.38 122 ALA A CA 1
ATOM 856 C C . ALA A 1 122 ? -12.791 1.104 21.013 1.00 97.38 122 ALA A C 1
ATOM 858 O O . ALA A 1 122 ? -12.618 1.155 22.229 1.00 97.38 122 ALA A O 1
ATOM 859 N N . GLY A 1 123 ? -11.887 0.584 20.189 1.00 97.81 123 GLY A N 1
ATOM 860 C CA . GLY A 1 123 ? -10.610 0.046 20.622 1.00 97.81 123 GLY A CA 1
ATOM 861 C C . GLY A 1 123 ? -9.686 -0.180 19.439 1.00 97.81 123 GLY A C 1
ATOM 862 O O . GLY A 1 123 ? -10.140 -0.548 18.355 1.00 97.81 123 GLY A O 1
ATOM 863 N N . ILE A 1 124 ? -8.391 -0.005 19.663 1.00 98.25 124 ILE A N 1
ATOM 864 C CA . ILE A 1 124 ? -7.343 -0.338 18.705 1.00 98.25 124 ILE A CA 1
ATOM 865 C C . ILE A 1 124 ? -6.158 -0.949 19.440 1.00 98.25 124 ILE A C 1
ATOM 867 O O . ILE A 1 124 ? -5.904 -0.627 20.599 1.00 98.25 124 ILE A O 1
ATOM 871 N N . GLU A 1 125 ? -5.466 -1.852 18.765 1.00 98.06 125 GLU A N 1
ATOM 872 C CA . GLU A 1 125 ? -4.237 -2.476 19.224 1.00 98.06 125 GLU A CA 1
ATOM 873 C C . GLU A 1 125 ? -3.283 -2.602 18.031 1.00 98.06 125 GLU A C 1
ATOM 875 O O . GLU A 1 125 ? -3.624 -3.247 17.033 1.00 98.06 125 GLU A O 1
ATOM 880 N N . VAL A 1 126 ? -2.100 -1.994 18.134 1.00 98.00 126 VAL A N 1
ATOM 881 C CA . VAL A 1 126 ? -1.036 -2.064 17.122 1.00 98.00 126 VAL A CA 1
ATOM 882 C C . VAL A 1 126 ? 0.140 -2.862 17.670 1.00 98.00 126 VAL A C 1
ATOM 884 O O . VAL A 1 126 ? 0.666 -2.570 18.747 1.00 98.00 126 VAL A O 1
ATOM 887 N N . THR A 1 127 ? 0.565 -3.879 16.917 1.00 96.88 127 THR A N 1
ATOM 888 C CA . THR A 1 127 ? 1.664 -4.776 17.307 1.00 96.88 127 THR A CA 1
ATOM 889 C C . THR A 1 127 ? 2.580 -5.096 16.124 1.00 96.88 127 THR A C 1
ATOM 891 O O . THR A 1 127 ? 2.097 -5.204 14.997 1.00 96.88 127 THR A O 1
ATOM 894 N N . PRO A 1 128 ? 3.899 -5.281 16.330 1.00 96.94 128 PRO A N 1
ATOM 895 C CA . PRO A 1 128 ? 4.792 -5.722 15.260 1.00 96.94 128 PRO A CA 1
ATOM 896 C C . PRO A 1 128 ? 4.383 -7.089 14.696 1.00 96.94 128 PRO A C 1
ATOM 898 O O . PRO A 1 128 ? 4.227 -8.060 15.442 1.00 96.94 128 PRO A O 1
ATOM 901 N N . ALA A 1 129 ? 4.283 -7.195 13.373 1.00 94.81 129 ALA A N 1
ATOM 902 C CA . ALA A 1 129 ? 3.884 -8.417 12.690 1.00 94.81 129 ALA A CA 1
ATOM 903 C C . ALA A 1 129 ? 5.121 -9.247 12.297 1.00 94.81 129 ALA A C 1
ATOM 905 O O . ALA A 1 129 ? 5.871 -8.901 11.387 1.00 94.81 129 ALA A O 1
ATOM 906 N N . ARG A 1 130 ? 5.367 -10.353 13.015 1.00 82.19 130 ARG A N 1
ATOM 907 C CA . ARG A 1 130 ? 6.617 -11.142 12.903 1.00 82.19 130 ARG A CA 1
ATOM 908 C C . ARG A 1 130 ? 6.596 -12.241 11.834 1.00 82.19 130 ARG A C 1
ATOM 910 O O . ARG A 1 130 ? 7.654 -12.735 11.456 1.00 82.19 130 ARG A O 1
ATOM 917 N N . HIS A 1 131 ? 5.414 -12.623 11.349 1.00 80.00 131 HIS A N 1
ATOM 918 C CA . HIS A 1 131 ? 5.223 -13.708 10.379 1.00 80.00 131 HIS A CA 1
ATOM 919 C C . HIS A 1 131 ? 4.220 -13.304 9.297 1.00 80.00 131 HIS A C 1
ATOM 921 O O . HIS A 1 131 ? 3.123 -13.856 9.206 1.00 80.00 131 HIS A O 1
ATOM 927 N N . THR A 1 132 ? 4.588 -12.307 8.501 1.00 87.75 132 THR A N 1
ATOM 928 C CA . THR A 1 132 ? 3.750 -11.794 7.417 1.00 87.75 132 THR A CA 1
ATOM 929 C C . THR A 1 132 ? 4.267 -12.252 6.067 1.00 87.75 132 THR A C 1
ATOM 931 O O . THR A 1 132 ? 5.464 -12.476 5.887 1.00 87.75 132 THR A O 1
ATOM 934 N N . ARG A 1 133 ? 3.349 -12.392 5.111 1.00 92.06 133 ARG A N 1
ATOM 935 C CA . ARG A 1 133 ? 3.708 -12.360 3.692 1.00 92.06 133 ARG A CA 1
ATOM 936 C C . ARG A 1 133 ? 3.510 -10.946 3.182 1.00 92.06 133 ARG A C 1
ATOM 938 O O . ARG A 1 133 ? 2.491 -10.325 3.498 1.00 92.06 133 ARG A O 1
ATOM 945 N N . GLN A 1 134 ? 4.445 -10.459 2.384 1.00 95.81 134 GLN A N 1
ATOM 946 C CA . GLN A 1 134 ? 4.297 -9.170 1.7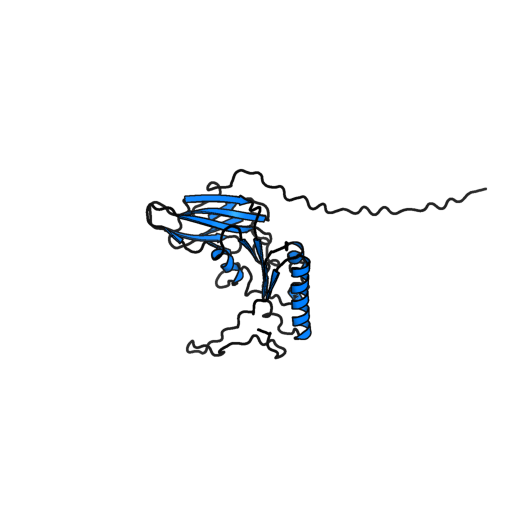32 1.00 95.81 134 GLN A CA 1
ATOM 947 C C . GLN A 1 134 ? 3.916 -9.361 0.265 1.00 95.81 134 GLN A C 1
ATOM 949 O O . GLN A 1 134 ? 4.374 -10.276 -0.422 1.00 95.81 134 GLN A O 1
ATOM 954 N N . ILE A 1 135 ? 3.028 -8.488 -0.193 1.00 98.56 135 ILE A N 1
ATOM 955 C CA . ILE A 1 135 ? 2.748 -8.263 -1.601 1.00 98.56 135 ILE A CA 1
ATOM 956 C C . ILE A 1 135 ? 3.464 -6.966 -1.966 1.00 98.56 135 ILE A C 1
ATOM 958 O O . ILE A 1 135 ? 3.034 -5.891 -1.551 1.00 98.56 135 ILE A O 1
ATOM 962 N N . PHE A 1 136 ? 4.558 -7.065 -2.711 1.00 98.69 136 PHE A N 1
ATOM 963 C CA . PHE A 1 136 ? 5.239 -5.906 -3.276 1.00 98.69 136 PHE A CA 1
ATOM 964 C C . PHE A 1 136 ? 4.556 -5.507 -4.576 1.00 98.69 136 PHE A C 1
ATOM 966 O O . PHE A 1 136 ? 4.280 -6.366 -5.418 1.00 98.69 136 PHE A O 1
ATOM 973 N N . LEU A 1 137 ? 4.299 -4.214 -4.744 1.00 98.81 137 LEU A N 1
ATOM 974 C CA . LEU A 1 137 ? 3.790 -3.672 -5.999 1.00 98.81 137 LEU A CA 1
ATOM 975 C C . LEU A 1 137 ? 4.891 -2.874 -6.685 1.00 98.81 137 LEU A C 1
ATOM 977 O O . LEU A 1 137 ? 5.429 -1.930 -6.113 1.00 98.81 137 LEU A O 1
ATOM 981 N N . VAL A 1 138 ? 5.203 -3.274 -7.910 1.00 98.75 138 VAL A N 1
ATOM 982 C CA . VAL A 1 138 ? 6.094 -2.582 -8.838 1.00 98.75 138 VAL A CA 1
ATOM 983 C C . VAL A 1 138 ? 5.214 -2.039 -9.953 1.00 98.75 138 VAL A C 1
ATOM 985 O O . VAL A 1 138 ? 4.551 -2.813 -10.647 1.00 98.75 138 VAL A O 1
ATOM 988 N N . GLY A 1 139 ? 5.180 -0.723 -10.133 1.00 98.25 139 GLY A N 1
ATOM 989 C CA . GLY A 1 139 ? 4.330 -0.149 -11.165 1.00 98.25 139 GLY A CA 1
ATOM 990 C C . GLY A 1 139 ? 4.378 1.361 -11.289 1.00 98.25 139 GLY A C 1
ATOM 991 O O . GLY A 1 139 ? 5.243 2.015 -10.715 1.00 98.25 139 GLY A O 1
ATOM 992 N N . ASP A 1 140 ? 3.432 1.879 -12.067 1.00 96.94 140 ASP A N 1
ATOM 993 C CA . ASP A 1 140 ? 3.316 3.296 -12.410 1.00 96.94 140 ASP A CA 1
ATOM 994 C C . ASP A 1 140 ? 2.177 4.016 -11.651 1.00 96.94 140 ASP A C 1
ATOM 996 O O . ASP A 1 140 ? 1.644 3.514 -10.654 1.00 96.94 140 ASP A O 1
ATOM 1000 N N . SER A 1 141 ? 1.755 5.188 -12.145 1.00 95.81 141 SER A N 1
ATOM 1001 C CA 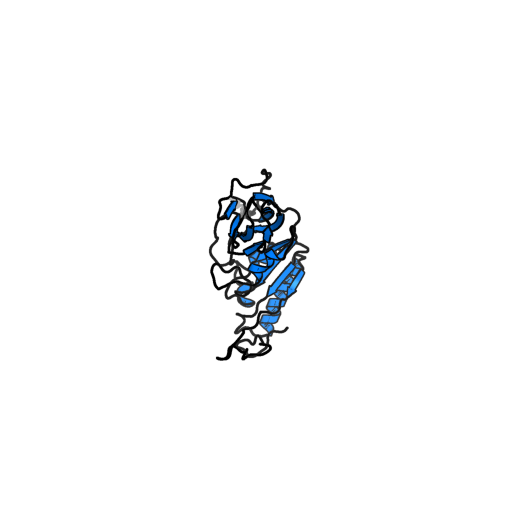. SER A 1 141 ? 0.699 6.013 -11.537 1.00 95.81 141 SER A CA 1
ATOM 1002 C C . SER A 1 141 ? -0.656 5.312 -11.403 1.00 95.81 141 SER A C 1
ATOM 1004 O O . SER A 1 141 ? -1.490 5.722 -10.598 1.00 95.81 141 SER A O 1
ATOM 1006 N N . THR A 1 142 ? -0.902 4.252 -12.178 1.00 96.06 142 THR A N 1
ATOM 1007 C CA . THR A 1 142 ? -2.133 3.454 -12.077 1.00 96.06 142 THR A CA 1
ATOM 1008 C C . THR A 1 142 ? -2.114 2.466 -10.912 1.00 96.06 142 THR A C 1
ATOM 1010 O O . THR A 1 142 ? -3.149 1.882 -10.586 1.00 96.06 142 THR A O 1
ATOM 1013 N N . VAL A 1 143 ? -0.958 2.286 -10.272 1.00 98.31 143 VAL A N 1
ATOM 1014 C CA . VAL A 1 143 ? -0.725 1.362 -9.157 1.00 98.31 143 VAL A CA 1
ATOM 1015 C C . VAL A 1 143 ? -0.426 2.118 -7.857 1.00 98.31 143 VAL A C 1
ATOM 1017 O O . VAL A 1 143 ? -0.844 1.662 -6.792 1.00 98.31 143 VAL A O 1
ATOM 1020 N N . CYS A 1 144 ? 0.272 3.255 -7.937 1.00 97.56 144 CYS A N 1
ATOM 1021 C CA . CYS A 1 144 ? 0.831 3.966 -6.786 1.00 97.56 144 CYS A CA 1
ATOM 1022 C C . CYS A 1 144 ? -0.204 4.556 -5.809 1.00 97.56 144 CYS A C 1
ATOM 1024 O O . CYS A 1 144 ? -1.400 4.684 -6.095 1.00 97.56 144 CYS A O 1
ATOM 1026 N N . ASP A 1 145 ? 0.296 4.926 -4.632 1.00 97.19 145 ASP A N 1
ATOM 1027 C CA . ASP A 1 145 ? -0.463 5.631 -3.606 1.00 97.19 145 ASP A CA 1
ATOM 1028 C C . ASP A 1 145 ? -0.547 7.126 -3.964 1.00 97.19 145 ASP A C 1
ATOM 1030 O O . ASP A 1 145 ? 0.427 7.864 -3.844 1.00 97.19 145 ASP A O 1
ATOM 1034 N N . GLN A 1 146 ? -1.724 7.580 -4.400 1.00 95.38 146 GLN A N 1
ATOM 1035 C CA . GLN A 1 146 ? -1.968 8.970 -4.794 1.00 95.38 146 GLN A CA 1
ATOM 1036 C C . GLN A 1 146 ? -2.385 9.829 -3.584 1.00 95.38 146 GLN A C 1
ATOM 1038 O O . GLN A 1 146 ? -3.334 9.466 -2.872 1.00 95.38 146 GLN A O 1
ATOM 1043 N N . PRO A 1 147 ? -1.755 10.996 -3.357 1.00 91.88 147 PRO A N 1
ATOM 1044 C CA . PRO A 1 147 ? -1.944 11.782 -2.136 1.00 91.88 147 PRO A CA 1
ATOM 1045 C C . PRO A 1 147 ? -3.273 12.542 -2.073 1.00 91.88 147 PRO A C 1
ATOM 1047 O O . PRO A 1 147 ? -3.658 12.996 -0.999 1.00 91.88 147 PRO A O 1
ATOM 1050 N N . GLY A 1 148 ? -4.000 12.678 -3.186 1.00 91.25 148 GLY A N 1
ATOM 1051 C CA . GLY A 1 148 ? -5.238 13.454 -3.219 1.00 91.25 148 GLY A CA 1
ATOM 1052 C C . GLY A 1 148 ? -6.220 13.029 -4.305 1.00 91.25 148 GLY A C 1
ATOM 1053 O O . GLY A 1 148 ? -5.853 12.444 -5.324 1.00 91.25 148 GLY A O 1
ATOM 1054 N N . ASP A 1 149 ? -7.491 13.337 -4.062 1.00 88.31 149 ASP A N 1
ATOM 1055 C CA . ASP A 1 149 ? -8.582 13.100 -5.001 1.00 88.31 149 ASP A CA 1
ATOM 1056 C C . ASP A 1 149 ? -8.481 13.980 -6.260 1.00 88.31 149 ASP A C 1
ATOM 1058 O O . ASP A 1 149 ? -7.983 15.106 -6.191 1.00 88.31 149 ASP A O 1
ATOM 1062 N N . PRO A 1 150 ? -8.971 13.499 -7.420 1.00 91.25 150 PRO A N 1
ATOM 1063 C CA . PRO A 1 150 ? -9.684 12.232 -7.634 1.00 91.25 150 PRO A CA 1
ATOM 1064 C C . PRO A 1 150 ? -8.765 11.047 -7.996 1.00 91.25 150 PRO A C 1
ATOM 1066 O O . PRO A 1 150 ? -9.246 10.029 -8.492 1.00 91.25 150 PRO A O 1
ATOM 1069 N N . TYR A 1 151 ? -7.446 11.173 -7.823 1.00 92.69 151 TYR A N 1
ATOM 1070 C CA . TYR A 1 151 ? -6.496 10.146 -8.249 1.00 92.69 151 TYR A CA 1
ATOM 1071 C C . TYR A 1 151 ? -6.333 9.044 -7.191 1.00 92.69 151 TYR A C 1
ATOM 1073 O O . TYR A 1 151 ? -6.294 9.306 -5.985 1.00 92.69 151 TYR A O 1
ATOM 1081 N N . SER A 1 152 ? -6.240 7.797 -7.662 1.00 94.50 152 SER A N 1
ATOM 1082 C CA . SER A 1 152 ? -5.963 6.599 -6.862 1.00 94.50 152 SER A CA 1
ATOM 1083 C C . SER A 1 152 ? -5.433 5.490 -7.771 1.00 94.50 152 SER A C 1
ATOM 1085 O O . SER A 1 152 ? -6.020 5.222 -8.824 1.00 94.50 152 SER A O 1
ATOM 1087 N N . GLY A 1 153 ? -4.329 4.851 -7.383 1.00 96.69 153 GLY A N 1
ATOM 1088 C CA . GLY A 1 153 ? -3.878 3.613 -8.008 1.00 96.69 153 GLY A CA 1
ATOM 1089 C C . GLY A 1 153 ? -4.617 2.404 -7.435 1.00 96.69 153 GLY A C 1
ATOM 1090 O O . GLY A 1 153 ? -5.066 2.410 -6.288 1.00 96.69 153 GLY A O 1
ATOM 1091 N N . TRP A 1 154 ? -4.731 1.317 -8.199 1.00 97.56 154 TRP A N 1
ATOM 1092 C CA . TRP A 1 154 ? -5.405 0.112 -7.693 1.00 97.56 154 TRP A CA 1
ATOM 1093 C C . TRP A 1 154 ? -4.654 -0.523 -6.512 1.00 97.56 154 TRP A C 1
ATOM 1095 O O . TRP A 1 154 ? -5.276 -1.132 -5.640 1.00 97.56 154 TRP A O 1
ATOM 1105 N N . GLY A 1 155 ? -3.330 -0.338 -6.449 1.00 97.75 155 GLY A N 1
ATOM 1106 C CA . GLY A 1 155 ? -2.487 -0.804 -5.350 1.00 97.75 155 GLY A CA 1
ATOM 1107 C C . GLY A 1 155 ? -2.824 -0.144 -4.015 1.00 97.75 155 GLY A C 1
ATOM 1108 O O . GLY A 1 155 ? -2.829 -0.823 -2.989 1.00 97.75 155 GLY A O 1
ATOM 1109 N N . GLN A 1 156 ? -3.221 1.132 -4.044 1.00 97.50 156 GLN A N 1
ATOM 1110 C CA . GLN A 1 156 ? -3.693 1.884 -2.877 1.00 97.50 156 GLN A CA 1
ATOM 1111 C C . GLN A 1 156 ? -4.971 1.278 -2.272 1.00 97.50 156 GLN A C 1
ATOM 1113 O O . GLN A 1 156 ? -5.196 1.359 -1.065 1.00 97.50 156 GLN A O 1
ATOM 1118 N N . GLN A 1 157 ? -5.806 0.646 -3.104 1.00 97.31 157 GLN A N 1
ATOM 1119 C CA . GLN A 1 157 ? -7.075 0.044 -2.692 1.00 97.31 157 GLN A CA 1
ATOM 1120 C C . GLN A 1 157 ? -6.946 -1.427 -2.287 1.00 97.31 157 GLN A C 1
ATOM 1122 O O . GLN A 1 157 ? -7.804 -1.926 -1.562 1.00 97.31 157 GLN A O 1
ATOM 1127 N N . LEU A 1 158 ? -5.903 -2.131 -2.735 1.00 97.94 158 LEU A N 1
ATOM 1128 C CA . LEU A 1 158 ? -5.726 -3.566 -2.498 1.00 97.94 158 LEU A CA 1
ATOM 1129 C C . LEU A 1 158 ? -5.780 -3.998 -1.013 1.00 97.94 158 LEU A C 1
ATOM 1131 O O . LEU A 1 158 ? -6.388 -5.042 -0.753 1.00 97.94 158 LEU A O 1
ATOM 1135 N N . PRO A 1 159 ? -5.184 -3.276 -0.036 1.00 98.00 159 PRO A N 1
ATOM 1136 C CA . PRO A 1 159 ? -5.041 -3.800 1.324 1.00 98.00 159 PRO A CA 1
ATOM 1137 C C . PRO A 1 159 ? -6.372 -4.140 2.010 1.00 98.00 159 PRO A C 1
ATOM 1139 O O . PRO A 1 159 ? -6.435 -5.123 2.743 1.00 98.00 159 PRO A O 1
ATOM 1142 N N . GLN A 1 160 ? -7.449 -3.402 1.719 1.00 97.50 160 GLN A N 1
ATOM 1143 C CA . GLN A 1 160 ? -8.775 -3.591 2.324 1.00 97.50 160 GLN A CA 1
ATOM 1144 C C . GLN A 1 160 ? -9.409 -4.960 2.021 1.00 97.50 160 GLN A C 1
ATOM 1146 O O . GLN A 1 160 ? -10.323 -5.395 2.720 1.00 97.50 160 GLN A O 1
ATOM 1151 N N . TYR A 1 161 ? -8.940 -5.642 0.972 1.00 97.44 161 TYR A N 1
ATOM 1152 C CA . TYR A 1 161 ? -9.418 -6.968 0.574 1.00 97.44 161 TYR A CA 1
ATOM 1153 C C . TYR A 1 161 ? -8.591 -8.104 1.186 1.00 97.44 161 TYR A C 1
ATOM 1155 O O . TYR A 1 161 ? -8.878 -9.281 0.953 1.00 97.44 161 TYR A O 1
ATOM 1163 N N . LEU A 1 162 ? -7.547 -7.774 1.948 1.00 96.69 162 LEU A N 1
ATOM 1164 C CA . LEU A 1 162 ? -6.632 -8.735 2.541 1.00 96.69 162 LEU A CA 1
ATOM 1165 C C . LEU A 1 162 ? -6.971 -8.989 4.009 1.00 96.69 162 LEU A C 1
ATOM 1167 O O . LEU A 1 162 ? -7.543 -8.166 4.720 1.00 96.69 162 LEU A O 1
ATOM 1171 N N . ARG A 1 163 ? -6.582 -10.172 4.478 1.00 93.62 163 ARG A N 1
ATOM 1172 C CA . ARG A 1 163 ? -6.680 -10.552 5.889 1.00 93.62 163 ARG A CA 1
ATOM 1173 C C . ARG A 1 163 ? -5.387 -10.226 6.630 1.00 93.62 163 ARG A C 1
ATOM 1175 O O . ARG A 1 163 ? -4.313 -10.205 6.030 1.00 93.62 163 ARG A O 1
ATOM 1182 N N . LYS A 1 164 ? -5.484 -10.121 7.959 1.00 96.31 164 LYS A N 1
ATOM 1183 C CA . LYS A 1 164 ? -4.327 -10.143 8.867 1.00 96.31 164 LYS A CA 1
ATOM 1184 C C . LYS A 1 164 ? -3.325 -11.248 8.480 1.00 96.31 164 LYS A C 1
ATOM 1186 O O . LYS A 1 164 ? -3.713 -12.385 8.202 1.00 96.31 164 LYS A O 1
ATOM 1191 N N . GLY A 1 165 ? -2.040 -10.911 8.497 1.00 96.12 165 GLY A N 1
ATOM 1192 C CA . GLY A 1 165 ? -0.910 -11.744 8.089 1.00 96.12 165 GLY A CA 1
ATOM 1193 C C . GLY A 1 165 ? -0.416 -11.474 6.664 1.00 96.12 165 GLY A C 1
ATOM 1194 O O . GLY A 1 165 ? 0.612 -12.029 6.272 1.00 96.12 165 GLY A O 1
ATOM 1195 N N . VAL A 1 166 ? -1.113 -10.632 5.892 1.00 97.12 166 VAL A N 1
ATOM 1196 C CA . VAL A 1 166 ? -0.701 -10.217 4.544 1.00 97.12 166 VAL A CA 1
ATOM 1197 C C . VAL A 1 166 ? -0.728 -8.695 4.455 1.00 97.12 166 VAL A C 1
ATOM 1199 O O . VAL A 1 166 ? -1.759 -8.088 4.726 1.00 97.12 166 VAL A O 1
ATOM 1202 N N . SER A 1 167 ? 0.392 -8.088 4.068 1.00 97.00 167 SER A N 1
ATOM 1203 C CA . SER A 1 167 ? 0.507 -6.635 3.875 1.00 97.00 167 SER A CA 1
ATOM 1204 C C . SER A 1 167 ? 0.867 -6.295 2.436 1.00 97.00 167 SER A C 1
ATOM 1206 O O . SER A 1 167 ? 1.593 -7.053 1.794 1.00 97.00 167 SER A O 1
ATOM 1208 N N . VAL A 1 168 ? 0.462 -5.116 1.972 1.00 98.25 168 VAL A N 1
ATOM 1209 C CA . VAL A 1 168 ? 0.918 -4.549 0.697 1.00 98.25 168 VAL A CA 1
ATOM 1210 C C . VAL A 1 168 ? 2.046 -3.557 0.959 1.00 98.25 168 VAL A C 1
ATOM 1212 O O . VAL A 1 168 ? 1.879 -2.646 1.766 1.00 98.25 168 VAL A O 1
ATOM 1215 N N . ALA A 1 169 ? 3.168 -3.729 0.268 1.00 97.56 169 ALA A N 1
ATOM 1216 C CA . ALA A 1 169 ? 4.259 -2.766 0.192 1.00 97.56 169 ALA A CA 1
ATOM 1217 C C . ALA A 1 169 ? 4.249 -2.150 -1.217 1.00 97.56 169 ALA A C 1
ATOM 1219 O O . ALA A 1 169 ? 4.747 -2.746 -2.176 1.00 97.56 169 ALA A O 1
ATOM 1220 N N . ASN A 1 170 ? 3.581 -1.003 -1.363 1.00 98.31 170 ASN A N 1
ATOM 1221 C CA . AS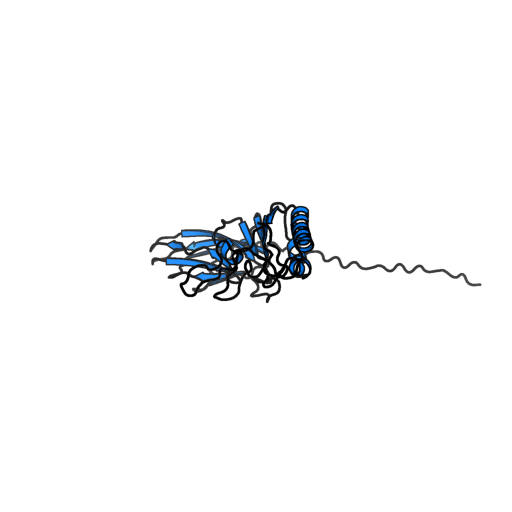N A 1 170 ? 3.361 -0.374 -2.664 1.00 98.31 170 ASN A CA 1
ATOM 1222 C C . ASN A 1 170 ? 4.572 0.481 -3.066 1.00 98.31 170 ASN A C 1
ATOM 1224 O O . ASN A 1 170 ? 4.721 1.592 -2.583 1.00 98.31 170 ASN A O 1
ATOM 1228 N N . TYR A 1 171 ? 5.437 -0.027 -3.941 1.00 98.31 171 TYR A N 1
ATOM 1229 C CA . TYR A 1 171 ? 6.595 0.704 -4.471 1.00 98.31 171 TYR A CA 1
ATOM 1230 C C . TYR A 1 171 ? 6.358 1.190 -5.905 1.00 98.31 171 TYR A C 1
ATOM 1232 O O . TYR A 1 171 ? 7.305 1.397 -6.663 1.00 98.31 171 TYR A O 1
ATOM 1240 N N . ALA A 1 172 ? 5.099 1.332 -6.313 1.00 98.44 172 ALA A N 1
ATOM 1241 C CA . ALA A 1 172 ? 4.781 1.984 -7.569 1.00 98.44 172 ALA A CA 1
ATOM 1242 C C . ALA A 1 172 ? 4.951 3.503 -7.466 1.00 98.44 172 ALA A C 1
ATOM 1244 O O . ALA A 1 172 ? 4.727 4.088 -6.406 1.00 98.44 172 ALA A O 1
ATOM 1245 N N . ASP A 1 173 ? 5.312 4.128 -8.582 1.00 98.31 173 ASP A N 1
ATOM 1246 C CA . ASP A 1 173 ? 5.709 5.536 -8.643 1.00 98.31 173 ASP A CA 1
ATOM 1247 C C . ASP A 1 173 ? 5.200 6.177 -9.942 1.00 98.31 173 ASP A C 1
ATOM 1249 O O . ASP A 1 173 ? 5.166 5.549 -11.008 1.00 98.31 173 ASP A O 1
ATOM 1253 N N . SER A 1 174 ? 4.703 7.407 -9.866 1.00 97.00 174 SER A N 1
ATOM 1254 C CA . SER A 1 174 ? 4.023 8.045 -10.986 1.00 97.00 174 SER A CA 1
ATOM 1255 C C . SER A 1 174 ? 4.981 8.365 -12.130 1.00 97.00 174 SER A C 1
ATOM 1257 O O . SER A 1 174 ? 6.005 9.008 -11.960 1.00 97.00 174 SER A O 1
ATOM 1259 N N . GLY A 1 175 ? 4.584 8.009 -13.355 1.00 95.44 175 GLY A N 1
ATOM 1260 C CA . GLY A 1 175 ? 5.365 8.328 -14.558 1.00 95.44 175 GLY A CA 1
ATOM 1261 C C . GLY A 1 175 ? 6.416 7.282 -14.930 1.00 95.44 175 GLY A C 1
ATOM 1262 O O . GLY A 1 175 ? 7.038 7.407 -15.986 1.00 95.44 175 GLY A O 1
ATOM 1263 N N . GLU A 1 176 ? 6.535 6.208 -14.152 1.00 97.62 176 GLU A N 1
ATOM 1264 C CA . GLU A 1 176 ? 7.544 5.185 -14.389 1.00 97.62 176 GLU A CA 1
ATOM 1265 C C . GLU A 1 176 ? 7.228 4.241 -15.555 1.00 97.62 176 GLU A C 1
ATOM 1267 O O . GLU A 1 176 ? 6.097 3.795 -15.767 1.00 97.62 176 GLU A O 1
ATOM 1272 N N . SER A 1 177 ? 8.266 3.956 -16.334 1.00 97.00 177 SER A N 1
ATOM 1273 C CA . SER A 1 177 ? 8.349 2.949 -17.393 1.00 97.00 177 SER A CA 1
ATOM 1274 C C . SER A 1 177 ? 9.212 1.782 -16.916 1.00 97.00 177 SER A C 1
ATOM 1276 O O . SER A 1 177 ? 9.895 1.892 -15.899 1.00 97.00 177 SER A O 1
ATOM 1278 N N . THR A 1 178 ? 9.280 0.684 -17.667 1.00 97.69 178 THR A N 1
ATOM 1279 C CA . THR A 1 178 ? 10.235 -0.394 -17.347 1.00 97.69 178 THR A CA 1
ATOM 1280 C C . THR A 1 178 ? 11.692 0.078 -17.328 1.00 97.69 178 THR A C 1
ATOM 1282 O O . THR A 1 178 ? 12.481 -0.413 -16.524 1.00 97.69 178 THR A O 1
ATOM 1285 N N . VAL A 1 179 ? 12.044 1.052 -18.173 1.00 98.00 179 VAL A N 1
ATOM 1286 C CA . VAL A 1 179 ? 13.399 1.618 -18.251 1.00 98.00 179 VAL A CA 1
ATOM 1287 C C . VAL A 1 179 ? 13.697 2.463 -17.017 1.00 98.00 179 VAL A C 1
ATOM 1289 O O . VAL A 1 179 ? 14.701 2.250 -16.338 1.00 98.00 179 VAL A O 1
ATOM 1292 N N . THR A 1 180 ? 12.818 3.418 -16.717 1.00 98.25 180 THR A N 1
ATOM 1293 C CA . THR A 1 180 ? 13.036 4.371 -15.625 1.00 98.25 180 THR A CA 1
ATOM 1294 C C . THR A 1 180 ? 12.954 3.678 -14.265 1.00 98.25 180 THR A C 1
ATOM 1296 O O . THR A 1 180 ? 13.851 3.893 -13.453 1.00 98.25 180 THR A O 1
ATOM 1299 N N . TYR A 1 181 ? 12.035 2.717 -14.087 1.00 98.62 181 TYR A N 1
ATOM 1300 C CA . TYR A 1 181 ? 11.894 1.947 -12.845 1.00 98.62 181 TYR A CA 1
ATOM 1301 C C . TYR A 1 181 ? 13.149 1.128 -12.502 1.00 98.62 181 TYR A C 1
ATOM 1303 O O . TYR A 1 181 ? 13.509 0.983 -11.333 1.00 98.62 181 TYR A O 1
ATOM 1311 N N . LEU A 1 182 ? 13.834 0.591 -13.519 1.00 98.69 182 LEU A N 1
ATOM 1312 C CA . LEU A 1 182 ? 15.108 -0.114 -13.342 1.00 98.69 182 LEU A CA 1
ATOM 1313 C C . LEU A 1 182 ? 16.282 0.839 -13.077 1.00 98.69 182 LEU A C 1
ATOM 1315 O O . LEU A 1 182 ? 17.226 0.455 -12.389 1.00 98.69 182 LEU A O 1
ATOM 1319 N N . SER A 1 183 ? 16.252 2.048 -13.642 1.00 98.25 183 SER A N 1
ATOM 1320 C CA . SER A 1 183 ? 17.374 2.994 -13.582 1.00 98.25 183 SER A CA 1
ATOM 1321 C C . SER A 1 183 ? 17.344 3.954 -12.387 1.00 98.25 183 SER A C 1
ATOM 1323 O O . SER A 1 183 ? 18.403 4.405 -11.952 1.00 98.25 183 SER A O 1
ATOM 1325 N N . GLU A 1 184 ? 16.164 4.282 -11.856 1.00 98.12 184 GLU A N 1
ATOM 1326 C CA . GLU A 1 184 ? 16.016 5.180 -10.709 1.00 98.12 184 GLU A CA 1
ATOM 1327 C C . GLU A 1 184 ? 16.432 4.443 -9.423 1.00 98.12 184 GLU A C 1
ATOM 1329 O O . GLU A 1 184 ? 15.820 3.435 -9.049 1.00 98.12 184 GLU A O 1
ATOM 1334 N N . PRO A 1 185 ? 17.468 4.925 -8.712 1.00 97.31 185 PRO A N 1
ATOM 1335 C CA . PRO A 1 185 ? 18.031 4.232 -7.556 1.00 97.31 185 PRO A CA 1
ATOM 1336 C C . PRO A 1 185 ? 17.051 4.061 -6.391 1.00 97.31 185 PRO A C 1
ATOM 1338 O O . PRO A 1 185 ? 17.253 3.169 -5.570 1.00 97.31 185 PRO A O 1
ATOM 1341 N N . ARG A 1 186 ? 15.994 4.878 -6.303 1.00 97.81 186 ARG A N 1
ATOM 1342 C CA . ARG A 1 186 ? 14.962 4.757 -5.260 1.00 97.81 186 ARG A CA 1
ATOM 1343 C C . ARG A 1 186 ? 13.922 3.669 -5.539 1.00 97.81 186 ARG A C 1
ATOM 1345 O O . ARG A 1 186 ? 13.182 3.326 -4.619 1.00 97.81 186 ARG A O 1
ATOM 1352 N N . LEU A 1 187 ? 13.886 3.102 -6.747 1.00 98.50 187 LEU A N 1
ATOM 1353 C CA . LEU A 1 187 ? 12.888 2.116 -7.173 1.00 98.50 187 LEU A CA 1
ATOM 1354 C C . LEU A 1 187 ? 13.429 0.689 -7.100 1.00 98.50 187 LEU A C 1
ATOM 1356 O O . LEU A 1 187 ? 13.541 0.134 -6.006 1.00 98.50 187 LEU A O 1
ATOM 1360 N N . TRP A 1 188 ? 13.771 0.060 -8.228 1.00 98.62 188 TRP A N 1
ATOM 1361 C CA . TRP A 1 188 ? 14.108 -1.367 -8.238 1.00 98.62 188 TRP A CA 1
ATOM 1362 C C . TRP A 1 188 ? 15.283 -1.727 -7.317 1.00 98.62 188 TRP A C 1
ATOM 1364 O O . TRP A 1 188 ? 15.224 -2.737 -6.613 1.00 98.62 188 TRP A O 1
ATOM 1374 N N . ALA A 1 189 ? 16.307 -0.871 -7.253 1.00 98.25 189 ALA A N 1
ATOM 1375 C CA . ALA A 1 189 ? 17.453 -1.061 -6.364 1.00 98.25 189 ALA A CA 1
ATOM 1376 C C . ALA A 1 189 ? 17.069 -1.042 -4.868 1.00 98.25 189 ALA A C 1
ATOM 1378 O O . ALA A 1 189 ? 17.732 -1.698 -4.064 1.00 98.25 189 ALA A O 1
ATOM 1379 N N . THR A 1 190 ? 15.978 -0.358 -4.504 1.00 96.88 190 THR A N 1
ATOM 1380 C CA . THR A 1 190 ? 15.381 -0.384 -3.159 1.00 96.88 190 THR A CA 1
ATOM 1381 C C . THR A 1 190 ? 14.513 -1.620 -2.952 1.00 96.88 190 THR A C 1
ATOM 1383 O O . THR A 1 190 ? 14.598 -2.257 -1.907 1.00 96.88 190 THR A O 1
ATOM 1386 N N . VAL A 1 191 ? 13.675 -1.982 -3.929 1.00 97.94 191 VAL A N 1
ATOM 1387 C CA . VAL A 1 191 ? 12.689 -3.068 -3.791 1.00 97.94 191 VAL A CA 1
ATOM 1388 C C . VAL A 1 191 ? 13.353 -4.438 -3.751 1.00 97.94 191 VAL A C 1
ATOM 1390 O O . VAL A 1 191 ? 13.052 -5.242 -2.869 1.00 97.94 191 VAL A O 1
ATOM 1393 N N . GLN A 1 192 ? 14.270 -4.714 -4.682 1.00 98.44 192 GLN A N 1
ATOM 1394 C CA . GLN A 1 192 ? 14.885 -6.030 -4.833 1.00 98.44 192 GLN A CA 1
ATOM 1395 C C . GLN A 1 192 ? 15.474 -6.587 -3.520 1.00 98.44 192 GLN A C 1
ATOM 1397 O O . GLN A 1 192 ? 15.167 -7.730 -3.188 1.00 98.44 192 GLN A O 1
ATOM 1402 N N . PRO A 1 193 ? 16.286 -5.854 -2.732 1.00 98.12 193 PRO A N 1
ATOM 1403 C CA . PRO A 1 193 ? 16.850 -6.393 -1.491 1.00 98.12 193 PRO A CA 1
ATOM 1404 C C . PRO A 1 193 ? 15.823 -6.620 -0.369 1.00 98.12 193 PRO A C 1
ATOM 1406 O O . PRO A 1 193 ? 16.146 -7.311 0.596 1.00 98.12 193 PRO A O 1
ATOM 1409 N N . LEU A 1 194 ? 14.612 -6.060 -0.467 1.00 96.56 194 LEU A N 1
ATOM 1410 C CA . LEU A 1 194 ? 13.563 -6.207 0.550 1.00 96.56 194 LEU A CA 1
ATOM 1411 C C . LEU A 1 194 ? 12.730 -7.480 0.374 1.00 96.56 194 LEU A C 1
ATOM 1413 O O . LEU A 1 194 ? 12.126 -7.941 1.343 1.00 96.56 194 LEU A O 1
ATOM 1417 N N . ILE A 1 195 ? 12.710 -8.047 -0.835 1.00 97.56 195 ILE A N 1
ATOM 1418 C CA . ILE A 1 195 ? 11.953 -9.258 -1.167 1.00 97.56 195 ILE A CA 1
ATOM 1419 C C . ILE A 1 195 ? 12.492 -10.442 -0.362 1.00 97.56 195 ILE A C 1
ATOM 1421 O O . ILE A 1 195 ? 13.695 -10.716 -0.356 1.00 97.56 195 ILE A O 1
ATOM 1425 N N . ARG A 1 196 ? 11.589 -11.189 0.278 1.00 95.44 196 ARG A N 1
ATOM 1426 C CA . ARG A 1 196 ? 11.909 -12.415 1.012 1.00 95.44 196 ARG A CA 1
ATOM 1427 C C . ARG A 1 196 ? 11.333 -13.631 0.300 1.00 95.44 196 ARG A C 1
ATOM 1429 O O . ARG A 1 196 ? 10.422 -13.547 -0.525 1.00 95.44 196 ARG A O 1
ATOM 1436 N N . HIS A 1 197 ? 11.853 -14.797 0.672 1.00 96.25 197 HIS A N 1
ATOM 1437 C CA . HIS A 1 197 ? 11.380 -16.061 0.129 1.00 96.25 197 HIS A CA 1
ATOM 1438 C C . HIS A 1 197 ? 9.867 -16.241 0.351 1.00 96.25 197 HIS A C 1
ATOM 1440 O O . HIS A 1 197 ? 9.389 -16.287 1.487 1.00 96.25 197 HIS A O 1
ATOM 1446 N N . GLY A 1 198 ? 9.126 -16.429 -0.741 1.00 95.25 198 GLY A N 1
ATOM 1447 C CA . GLY A 1 198 ? 7.681 -16.648 -0.736 1.00 95.25 198 GLY A CA 1
ATOM 1448 C C . GLY A 1 198 ? 6.816 -15.384 -0.763 1.00 95.25 198 GLY A C 1
ATOM 1449 O O . GLY A 1 198 ? 5.591 -15.531 -0.803 1.00 95.25 198 GLY A O 1
ATOM 1450 N N . ASP A 1 199 ? 7.402 -14.184 -0.771 1.00 97.31 199 ASP A N 1
ATOM 1451 C CA . ASP A 1 199 ? 6.657 -12.947 -1.038 1.00 97.31 199 ASP A CA 1
ATOM 1452 C C . ASP A 1 199 ? 6.118 -12.934 -2.475 1.00 97.31 199 ASP A C 1
ATOM 1454 O O . ASP A 1 199 ? 6.671 -13.577 -3.372 1.00 97.31 199 ASP A O 1
ATOM 1458 N N . LEU A 1 200 ? 5.017 -12.216 -2.699 1.00 98.31 200 LEU A N 1
ATOM 1459 C CA . LEU A 1 200 ? 4.483 -11.977 -4.041 1.00 98.31 200 LEU A CA 1
ATOM 1460 C C . LEU A 1 200 ? 4.978 -10.621 -4.538 1.00 98.31 200 LEU A C 1
ATOM 1462 O O . LEU A 1 200 ? 4.929 -9.644 -3.795 1.00 98.31 200 LEU A O 1
ATOM 1466 N N . VAL A 1 201 ? 5.396 -10.545 -5.799 1.00 98.81 201 VAL A N 1
ATOM 1467 C CA . VAL A 1 201 ? 5.775 -9.277 -6.437 1.00 98.81 201 VAL A CA 1
ATOM 1468 C C . VAL A 1 201 ? 4.929 -9.093 -7.685 1.00 98.81 201 VAL A C 1
ATOM 1470 O O . VAL A 1 201 ? 5.125 -9.792 -8.679 1.00 98.81 201 VAL A O 1
ATOM 1473 N N . LEU A 1 202 ? 3.959 -8.186 -7.612 1.00 98.81 202 LEU A N 1
ATOM 1474 C CA . LEU A 1 202 ? 3.076 -7.854 -8.725 1.00 98.81 202 LEU A CA 1
ATOM 1475 C C . LEU A 1 202 ? 3.716 -6.720 -9.521 1.00 98.81 202 LEU A C 1
ATOM 1477 O O . LEU A 1 202 ? 3.988 -5.653 -8.975 1.00 98.81 202 LEU A O 1
ATOM 1481 N N . ILE A 1 203 ? 3.958 -6.970 -10.803 1.00 98.75 203 ILE A N 1
ATOM 1482 C CA . ILE A 1 203 ? 4.653 -6.056 -11.708 1.00 98.75 203 ILE A CA 1
ATOM 1483 C C . ILE A 1 203 ? 3.657 -5.599 -12.774 1.00 98.75 203 ILE A C 1
ATOM 1485 O O . ILE A 1 203 ? 3.232 -6.403 -13.604 1.00 98.75 203 ILE A O 1
ATOM 1489 N N . GLN A 1 204 ? 3.303 -4.313 -12.754 1.00 97.50 204 GLN A N 1
ATOM 1490 C CA . GLN A 1 204 ? 2.465 -3.657 -13.759 1.00 97.50 204 GLN A CA 1
ATOM 1491 C C . GLN A 1 204 ? 3.148 -2.381 -14.261 1.00 97.50 204 GLN A C 1
ATOM 1493 O O . GLN A 1 204 ? 3.011 -1.317 -13.662 1.00 97.50 204 GLN A O 1
ATOM 1498 N N . LEU A 1 205 ? 3.848 -2.478 -15.389 1.00 95.38 205 LEU A N 1
ATOM 1499 C CA . LEU A 1 205 ? 4.513 -1.353 -16.050 1.00 95.38 205 LEU A CA 1
ATOM 1500 C C . LEU A 1 205 ? 4.192 -1.384 -17.535 1.00 95.38 205 LEU A C 1
ATOM 1502 O O . LEU A 1 205 ? 4.201 -2.457 -18.142 1.00 95.38 205 LEU A O 1
ATOM 1506 N N . ALA A 1 206 ? 3.882 -0.220 -18.102 1.00 91.81 206 ALA A N 1
ATOM 1507 C CA . ALA A 1 206 ? 3.582 -0.082 -19.526 1.00 91.81 206 ALA A CA 1
ATOM 1508 C C . ALA A 1 206 ? 3.204 1.343 -19.940 1.00 91.81 206 ALA A C 1
ATOM 1510 O O . ALA A 1 206 ? 3.494 1.758 -21.062 1.00 91.81 206 ALA A O 1
ATOM 1511 N N . HIS A 1 207 ? 2.493 2.095 -19.086 1.00 89.81 207 HIS A N 1
ATOM 1512 C CA . HIS A 1 207 ? 1.864 3.350 -19.516 1.00 89.81 207 HIS A CA 1
ATOM 1513 C C . HIS A 1 207 ? 2.871 4.410 -19.969 1.00 89.81 207 HIS A C 1
ATOM 1515 O O . HIS A 1 207 ? 2.527 5.277 -20.786 1.00 89.81 207 HIS A O 1
ATOM 1521 N N . ASN A 1 208 ? 4.095 4.328 -19.447 1.00 93.44 208 ASN A N 1
ATOM 1522 C CA . ASN A 1 208 ? 5.172 5.268 -19.723 1.00 93.44 208 ASN A CA 1
ATOM 1523 C C . ASN A 1 208 ? 6.275 4.683 -20.612 1.00 93.44 208 ASN A C 1
ATOM 1525 O O . ASN A 1 208 ? 7.149 5.430 -21.041 1.00 93.44 208 ASN A O 1
ATOM 1529 N N . ASP A 1 209 ? 6.178 3.414 -21.022 1.00 92.12 209 ASP A N 1
ATOM 1530 C CA . ASP A 1 209 ? 7.022 2.782 -22.050 1.00 92.12 209 ASP A CA 1
ATOM 1531 C C . ASP A 1 209 ? 6.648 3.253 -23.472 1.00 92.12 209 ASP A C 1
ATOM 1533 O O . ASP A 1 209 ? 6.564 2.484 -24.431 1.00 92.12 209 ASP A O 1
ATOM 1537 N N . LYS A 1 210 ? 6.380 4.557 -23.618 1.00 85.56 210 LYS A N 1
ATOM 1538 C CA . LYS A 1 210 ? 5.813 5.178 -24.824 1.00 85.56 210 LYS A CA 1
ATOM 1539 C C . LYS A 1 210 ? 6.739 5.054 -26.026 1.00 85.56 210 LYS A C 1
ATOM 1541 O O . LYS A 1 210 ? 6.247 4.944 -27.142 1.00 85.56 210 LYS A O 1
ATOM 1546 N N . THR A 1 211 ? 8.045 5.093 -25.795 1.00 87.81 211 THR A N 1
ATOM 1547 C CA . THR A 1 211 ? 9.081 5.026 -26.834 1.00 87.81 211 THR A CA 1
ATOM 1548 C C . THR A 1 211 ? 9.993 3.811 -26.671 1.00 87.81 211 THR A C 1
ATOM 1550 O O . THR A 1 211 ? 10.940 3.667 -27.438 1.00 87.81 211 THR A O 1
ATOM 1553 N N . THR A 1 212 ? 9.732 2.946 -25.686 1.00 90.00 212 THR A N 1
ATOM 1554 C CA . THR A 1 212 ? 10.491 1.709 -25.466 1.00 90.00 212 THR A CA 1
ATOM 1555 C C . THR A 1 212 ? 10.148 0.710 -26.573 1.00 90.00 212 THR A C 1
ATOM 1557 O O . THR A 1 212 ? 8.974 0.430 -26.826 1.00 90.00 212 THR A O 1
ATOM 1560 N N . ASP A 1 213 ? 11.147 0.172 -27.271 1.00 90.81 213 ASP A N 1
ATOM 1561 C CA . ASP A 1 213 ? 10.910 -0.910 -28.231 1.00 90.81 213 ASP A CA 1
ATOM 1562 C C . ASP A 1 213 ? 10.540 -2.233 -27.527 1.00 90.81 213 ASP A C 1
ATOM 1564 O O . ASP A 1 213 ? 10.759 -2.404 -26.326 1.00 90.81 213 ASP A O 1
ATOM 1568 N N . GLU A 1 214 ? 9.934 -3.168 -28.269 1.00 88.62 214 GLU A N 1
ATOM 1569 C CA . GLU A 1 214 ? 9.436 -4.429 -27.699 1.00 88.62 214 GLU A CA 1
ATOM 1570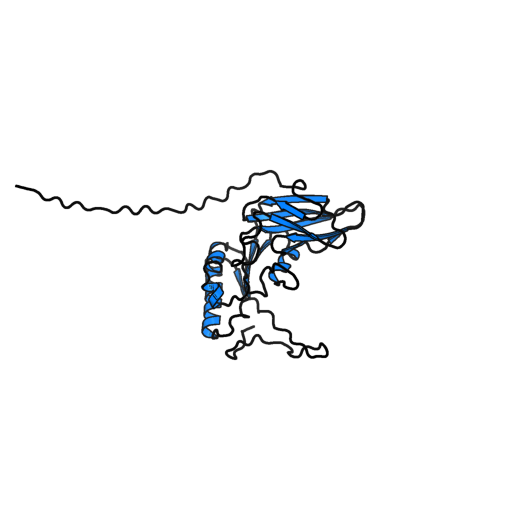 C C . GLU A 1 214 ? 10.560 -5.267 -27.076 1.00 88.62 214 GLU A C 1
ATOM 1572 O O . GLU A 1 214 ? 10.374 -5.864 -26.013 1.00 88.62 214 GLU A O 1
ATOM 1577 N N . ALA A 1 215 ? 11.730 -5.308 -27.719 1.00 93.19 215 ALA A N 1
ATOM 1578 C CA . ALA A 1 215 ? 12.860 -6.102 -27.254 1.00 93.19 215 ALA A CA 1
ATOM 1579 C C . ALA A 1 215 ? 13.371 -5.589 -25.901 1.00 93.19 215 ALA A C 1
ATOM 1581 O O . ALA A 1 215 ? 13.574 -6.378 -24.979 1.00 93.19 215 ALA A O 1
ATOM 1582 N N . THR A 1 216 ? 13.501 -4.271 -25.761 1.00 95.12 216 THR A N 1
ATOM 1583 C CA . THR A 1 216 ? 13.914 -3.601 -24.527 1.00 95.12 216 THR A CA 1
ATOM 1584 C C . THR A 1 216 ? 12.861 -3.761 -23.436 1.00 95.12 216 THR A C 1
ATOM 1586 O O . THR A 1 216 ? 13.198 -4.135 -22.316 1.00 95.12 216 THR A O 1
ATOM 1589 N N . TYR A 1 217 ? 11.577 -3.560 -23.750 1.00 94.12 217 TYR A N 1
ATOM 1590 C CA . TYR A 1 217 ? 10.488 -3.757 -22.788 1.00 94.12 217 TYR A CA 1
ATOM 1591 C C . TYR A 1 217 ? 10.470 -5.190 -22.240 1.00 94.12 217 TYR A C 1
ATOM 1593 O O . TYR A 1 217 ? 10.425 -5.402 -21.026 1.00 94.12 217 TYR A O 1
ATOM 1601 N N . ARG A 1 218 ? 10.575 -6.185 -23.130 1.00 94.38 218 ARG A N 1
ATOM 1602 C CA . ARG A 1 218 ? 10.651 -7.602 -22.759 1.00 94.38 218 ARG A CA 1
ATOM 1603 C C . ARG A 1 218 ? 11.870 -7.886 -21.886 1.00 94.38 218 ARG A C 1
ATOM 1605 O O . ARG A 1 218 ? 11.711 -8.480 -20.823 1.00 94.38 218 ARG A O 1
ATOM 1612 N N . ALA A 1 219 ? 13.053 -7.433 -22.295 1.00 97.75 219 ALA A N 1
ATOM 1613 C CA . ALA A 1 219 ? 14.287 -7.630 -21.538 1.00 97.75 219 ALA A CA 1
ATOM 1614 C C . ALA A 1 219 ? 14.217 -6.994 -20.137 1.00 97.75 219 ALA A C 1
ATOM 1616 O O . ALA A 1 219 ? 14.690 -7.578 -19.158 1.00 97.75 219 ALA A O 1
ATOM 1617 N N . ASN A 1 220 ? 13.575 -5.831 -20.007 1.00 98.38 220 ASN A N 1
ATOM 1618 C CA . ASN A 1 220 ? 13.382 -5.178 -18.716 1.00 98.38 220 ASN A CA 1
ATOM 1619 C C . ASN A 1 220 ? 12.428 -5.970 -17.809 1.00 98.38 220 ASN A C 1
ATOM 1621 O O . ASN A 1 220 ? 12.733 -6.179 -16.635 1.00 98.38 220 ASN A O 1
ATOM 1625 N N . LEU A 1 221 ? 11.302 -6.465 -18.337 1.00 98.12 221 LEU A N 1
ATOM 1626 C CA . LEU A 1 221 ? 10.402 -7.336 -17.572 1.00 98.12 221 LEU A CA 1
ATOM 1627 C C . LEU A 1 221 ? 11.092 -8.637 -17.148 1.00 98.12 221 LEU A C 1
ATOM 1629 O O . LEU A 1 221 ? 10.940 -9.067 -16.006 1.00 98.12 221 LEU A O 1
ATOM 1633 N N . GLU A 1 222 ? 11.877 -9.251 -18.036 1.00 98.50 222 GLU A N 1
ATOM 1634 C CA . GLU A 1 222 ? 12.680 -10.436 -17.721 1.00 98.50 222 GLU A CA 1
ATOM 1635 C C . GLU A 1 222 ? 13.697 -10.147 -16.612 1.00 98.50 222 GLU A C 1
ATOM 1637 O O . GLU A 1 222 ? 13.856 -10.967 -15.709 1.00 98.50 222 GLU A O 1
ATOM 1642 N N . THR A 1 223 ? 14.314 -8.963 -16.623 1.00 98.75 223 THR A N 1
ATOM 1643 C CA . THR A 1 223 ? 15.233 -8.502 -15.571 1.00 98.75 223 THR A CA 1
ATOM 1644 C C . THR A 1 223 ? 14.527 -8.384 -14.219 1.00 98.75 223 THR A C 1
ATOM 1646 O O . THR A 1 223 ? 15.011 -8.934 -13.227 1.00 98.75 223 THR A O 1
ATOM 1649 N N . LEU A 1 224 ? 13.354 -7.742 -14.172 1.00 98.75 224 LEU A N 1
ATOM 1650 C CA . LEU A 1 224 ? 12.546 -7.637 -12.950 1.00 98.75 224 LEU A CA 1
ATOM 1651 C C . LEU A 1 224 ? 12.152 -9.030 -12.433 1.00 98.75 224 LEU A C 1
ATOM 1653 O O . LEU A 1 224 ? 12.394 -9.364 -11.275 1.00 98.75 224 LEU A O 1
ATOM 1657 N N . VAL A 1 225 ? 11.612 -9.888 -13.304 1.00 98.81 225 VAL A N 1
ATOM 1658 C CA . VAL A 1 225 ? 11.205 -11.265 -12.971 1.00 98.81 225 VAL A CA 1
ATOM 1659 C C . VAL A 1 225 ? 12.382 -12.091 -12.449 1.00 98.81 225 VAL A C 1
ATOM 1661 O O . VAL A 1 225 ? 12.232 -12.827 -11.469 1.00 98.81 225 VAL A O 1
ATOM 1664 N N . ALA A 1 226 ? 13.549 -11.987 -13.087 1.00 98.81 226 ALA A N 1
ATOM 1665 C CA . ALA A 1 226 ? 14.756 -12.685 -12.667 1.00 98.81 226 ALA A CA 1
ATOM 1666 C C . ALA A 1 226 ? 15.209 -12.225 -11.279 1.00 98.81 226 ALA A C 1
ATOM 1668 O O . ALA A 1 226 ? 15.454 -13.071 -10.419 1.00 98.81 226 ALA A O 1
ATOM 1669 N N . GLY A 1 227 ? 15.247 -10.916 -11.022 1.00 98.75 227 GLY A N 1
ATOM 1670 C CA . GLY A 1 227 ? 15.663 -10.392 -9.723 1.00 98.75 227 GLY A CA 1
ATOM 1671 C C . GLY A 1 227 ? 14.674 -10.704 -8.592 1.00 98.75 227 GLY A C 1
ATOM 1672 O O . GLY A 1 227 ? 15.112 -10.950 -7.470 1.00 98.75 227 GLY A O 1
ATOM 1673 N N . VAL A 1 228 ? 13.365 -10.812 -8.869 1.00 98.75 228 VAL A N 1
ATOM 1674 C CA . VAL A 1 228 ? 12.393 -11.352 -7.893 1.00 98.75 228 VAL A CA 1
ATOM 1675 C C . VAL A 1 228 ? 12.722 -12.808 -7.545 1.00 98.75 228 VAL A C 1
ATOM 1677 O O . VAL A 1 228 ? 12.793 -13.171 -6.369 1.00 98.75 228 VAL A O 1
ATOM 1680 N N . ARG A 1 229 ? 12.942 -13.651 -8.563 1.00 98.69 229 ARG A N 1
ATOM 1681 C CA . ARG A 1 229 ? 13.249 -15.081 -8.378 1.00 98.69 229 ARG A CA 1
ATOM 1682 C C . ARG A 1 229 ? 14.576 -15.302 -7.661 1.00 98.69 229 ARG A C 1
ATOM 1684 O O . ARG A 1 229 ? 14.666 -16.211 -6.844 1.00 98.69 229 ARG A O 1
ATOM 1691 N N . GLU A 1 230 ? 15.576 -14.461 -7.919 1.00 98.50 230 GLU A N 1
ATOM 1692 C CA . GLU A 1 230 ? 16.875 -14.486 -7.235 1.00 98.50 230 GLU A CA 1
ATOM 1693 C C . GLU A 1 230 ? 16.720 -14.377 -5.709 1.00 98.50 230 GLU A C 1
ATOM 1695 O O . GLU A 1 230 ? 17.446 -15.024 -4.957 1.00 98.50 230 GLU A O 1
ATOM 1700 N N . LYS A 1 231 ? 15.732 -13.607 -5.238 1.00 98.25 231 LYS A N 1
ATOM 1701 C CA . LYS A 1 231 ? 15.421 -13.440 -3.808 1.00 98.25 231 LYS A CA 1
ATOM 1702 C C . LYS A 1 231 ? 14.464 -14.502 -3.255 1.00 98.25 231 LYS A C 1
ATOM 1704 O O . LYS A 1 231 ? 14.105 -14.463 -2.079 1.00 98.25 231 LYS A O 1
ATOM 1709 N N . GLY A 1 232 ? 14.044 -15.459 -4.084 1.00 97.62 232 GLY A N 1
ATOM 1710 C CA . GLY A 1 232 ? 13.051 -16.476 -3.736 1.00 97.62 232 GLY A CA 1
ATOM 1711 C C . GLY A 1 232 ? 11.612 -15.950 -3.690 1.00 97.62 232 GLY A C 1
ATOM 1712 O O . GLY A 1 232 ? 10.741 -16.623 -3.137 1.00 97.62 232 GLY A O 1
ATOM 1713 N N . GLY A 1 233 ? 11.356 -14.754 -4.226 1.00 98.00 233 GLY A N 1
ATOM 1714 C CA . GLY A 1 233 ? 10.008 -14.216 -4.385 1.00 98.00 233 GLY A CA 1
ATOM 1715 C C . GLY A 1 233 ? 9.275 -14.840 -5.575 1.00 98.00 233 GLY A C 1
ATOM 1716 O O . GLY A 1 233 ? 9.873 -15.466 -6.455 1.00 98.00 233 GLY A O 1
ATOM 1717 N N . ASN A 1 234 ? 7.964 -14.626 -5.629 1.00 98.50 234 ASN A N 1
ATOM 1718 C CA . ASN A 1 234 ? 7.090 -15.106 -6.693 1.00 98.50 234 ASN A CA 1
ATOM 1719 C C . ASN A 1 234 ? 6.633 -13.926 -7.567 1.00 98.50 234 ASN A C 1
ATOM 1721 O O . ASN A 1 234 ? 5.769 -13.153 -7.138 1.00 98.50 234 ASN A O 1
ATOM 1725 N N . PRO A 1 235 ? 7.188 -13.765 -8.780 1.00 98.62 235 PRO A N 1
ATOM 1726 C CA . PRO A 1 235 ? 6.782 -12.689 -9.671 1.00 98.62 235 PRO A CA 1
ATOM 1727 C C . PRO A 1 235 ? 5.425 -12.992 -10.313 1.00 98.62 235 PRO A C 1
ATOM 1729 O O . PRO A 1 235 ? 5.183 -14.107 -10.781 1.00 98.62 235 PRO A O 1
ATOM 1732 N N . VAL A 1 236 ? 4.573 -11.975 -10.389 1.00 98.44 236 VAL A N 1
ATOM 1733 C CA . VAL A 1 236 ? 3.292 -11.991 -11.099 1.00 98.44 236 VAL A CA 1
ATOM 1734 C C . VAL A 1 236 ? 3.266 -10.787 -12.031 1.00 98.44 236 VAL A C 1
ATOM 1736 O O . VAL A 1 236 ? 3.256 -9.646 -11.576 1.00 98.44 236 VAL A O 1
ATOM 1739 N N . LEU A 1 237 ? 3.259 -11.034 -13.339 1.00 97.31 237 LEU A N 1
ATOM 1740 C CA . LEU A 1 237 ? 3.022 -9.970 -14.310 1.00 97.31 237 LEU A CA 1
ATOM 1741 C C . LEU A 1 237 ? 1.529 -9.645 -14.319 1.00 97.31 237 LEU A C 1
ATOM 1743 O O . LEU A 1 237 ? 0.695 -10.543 -14.439 1.00 97.31 237 LEU A O 1
ATOM 1747 N N . VAL A 1 238 ? 1.204 -8.367 -14.168 1.00 95.44 238 VAL A N 1
ATOM 1748 C CA . VAL A 1 238 ? -0.164 -7.859 -14.185 1.00 95.44 238 VAL A CA 1
ATOM 1749 C C . VAL A 1 238 ? -0.315 -6.996 -15.426 1.00 95.44 238 VAL A C 1
ATOM 1751 O O . VAL A 1 238 ? 0.419 -6.027 -15.623 1.00 95.44 238 VAL A O 1
ATOM 1754 N N . THR A 1 239 ? -1.267 -7.355 -16.281 1.00 89.94 239 THR A N 1
ATOM 1755 C CA . THR A 1 239 ? -1.547 -6.583 -17.490 1.00 89.94 239 THR A CA 1
ATOM 1756 C C . THR A 1 239 ? -2.061 -5.192 -17.116 1.00 89.94 239 THR A C 1
ATOM 1758 O O . THR A 1 239 ? -3.008 -5.100 -16.329 1.00 89.94 239 THR A O 1
ATOM 1761 N N . PRO A 1 240 ? -1.491 -4.119 -17.685 1.00 86.12 240 PRO A N 1
ATOM 1762 C CA . PRO A 1 240 ? -1.830 -2.746 -17.334 1.00 86.12 240 PRO A CA 1
ATOM 1763 C C . PRO A 1 240 ? -3.281 -2.397 -17.660 1.00 86.12 240 PRO A C 1
ATOM 1765 O O . PRO A 1 240 ? -3.883 -2.913 -18.606 1.00 86.12 240 PRO A O 1
ATOM 1768 N N . ILE A 1 241 ? -3.828 -1.463 -16.882 1.00 86.44 241 ILE A N 1
ATOM 1769 C CA . ILE A 1 241 ? -5.164 -0.918 -17.114 1.00 86.44 241 ILE A CA 1
ATOM 1770 C C . ILE A 1 241 ? -5.180 -0.207 -18.471 1.00 86.44 241 ILE A C 1
ATOM 1772 O O . ILE A 1 241 ? -4.222 0.426 -18.898 1.00 86.44 241 ILE A O 1
ATOM 1776 N N . VAL A 1 242 ? -6.294 -0.293 -19.185 1.00 82.56 242 VAL A N 1
ATOM 1777 C CA . VAL A 1 242 ? -6.431 0.341 -20.497 1.00 82.56 242 VAL A CA 1
ATOM 1778 C C . VAL A 1 242 ? -7.090 1.709 -20.354 1.00 82.56 242 VAL A C 1
ATOM 1780 O O . VAL A 1 242 ? -7.971 1.906 -19.513 1.00 82.56 242 VAL A O 1
ATOM 1783 N N . ARG A 1 243 ? -6.688 2.677 -21.186 1.00 80.31 243 ARG A N 1
ATOM 1784 C CA . ARG A 1 243 ? -7.371 3.978 -21.225 1.00 80.31 243 ARG A CA 1
ATOM 1785 C C . ARG A 1 243 ? -8.813 3.760 -21.672 1.00 80.31 243 ARG A C 1
ATOM 1787 O O . ARG A 1 243 ? -9.039 3.104 -22.683 1.00 80.31 243 ARG A O 1
ATOM 1794 N N . ARG A 1 244 ? -9.777 4.339 -20.958 1.00 82.81 244 ARG A N 1
ATOM 1795 C CA . ARG A 1 244 ? -11.166 4.425 -21.422 1.00 82.81 244 ARG A CA 1
ATOM 1796 C C . ARG A 1 244 ? -11.353 5.743 -22.147 1.00 82.81 244 ARG A C 1
ATOM 1798 O O . ARG A 1 244 ? -11.067 6.799 -21.588 1.00 82.81 244 ARG A O 1
ATOM 1805 N N . TRP A 1 245 ? -11.815 5.675 -23.382 1.00 81.38 245 TRP A N 1
ATOM 1806 C CA . TRP A 1 245 ? -12.184 6.847 -24.155 1.00 81.38 245 TRP A CA 1
ATOM 1807 C C . TRP A 1 245 ? -13.682 6.817 -24.385 1.00 81.38 245 TRP A C 1
ATOM 1809 O O . TRP A 1 245 ? -14.251 5.765 -24.671 1.00 81.38 245 TRP A O 1
ATOM 1819 N N . PHE A 1 246 ? -14.315 7.972 -24.229 1.00 85.75 246 PHE A N 1
ATOM 1820 C CA . PHE A 1 246 ? -15.762 8.091 -24.279 1.00 85.75 246 PHE A CA 1
ATOM 1821 C C . PHE A 1 246 ? -16.176 8.982 -25.443 1.00 85.75 246 PHE A C 1
ATOM 1823 O O . PHE A 1 246 ? -15.536 9.995 -25.732 1.00 85.75 246 PHE A O 1
ATOM 1830 N N . ASN A 1 247 ? -17.246 8.581 -26.118 1.00 87.75 247 ASN A N 1
ATOM 1831 C CA . ASN A 1 247 ? -17.993 9.440 -27.023 1.00 87.75 247 ASN A CA 1
ATOM 1832 C C . ASN A 1 247 ? -18.751 10.510 -26.224 1.00 87.75 247 ASN A C 1
ATOM 1834 O O . ASN A 1 247 ? -18.925 10.401 -25.008 1.00 87.75 247 ASN A O 1
ATOM 1838 N N . SER A 1 248 ? -19.257 11.531 -26.918 1.00 93.06 248 SER A N 1
ATOM 1839 C CA . SER A 1 248 ? -20.091 12.578 -26.310 1.00 93.06 248 SER A CA 1
ATOM 1840 C C . SER A 1 248 ? -21.394 12.049 -25.696 1.00 93.06 248 SER A C 1
ATOM 1842 O O . SER A 1 248 ? -21.969 12.716 -24.842 1.00 93.06 248 SER A O 1
ATOM 1844 N N . ASP A 1 249 ? -21.848 10.860 -26.099 1.00 93.00 249 ASP A N 1
ATOM 1845 C CA . ASP A 1 249 ? -23.032 10.177 -25.564 1.00 93.00 249 ASP A CA 1
ATOM 1846 C C . ASP A 1 249 ? -22.738 9.285 -24.338 1.00 93.00 249 ASP A C 1
ATOM 1848 O O . ASP A 1 249 ? -23.633 8.608 -23.836 1.00 93.00 249 ASP A O 1
ATOM 1852 N N . GLY A 1 250 ? -21.491 9.270 -23.848 1.00 86.38 250 GLY A N 1
ATOM 1853 C CA . GLY A 1 250 ? -21.072 8.481 -22.687 1.00 86.38 250 GLY A CA 1
ATOM 1854 C C . GLY A 1 250 ? -20.754 7.011 -22.982 1.00 86.38 250 GLY A C 1
ATOM 1855 O O . GLY A 1 250 ? -20.401 6.271 -22.062 1.00 86.38 250 GLY A O 1
ATOM 1856 N N . THR A 1 251 ? -20.829 6.565 -24.239 1.00 87.56 251 THR A N 1
ATOM 1857 C CA . THR A 1 251 ? -20.412 5.211 -24.637 1.00 87.56 251 THR A CA 1
ATOM 1858 C C . THR A 1 251 ? -18.896 5.112 -24.820 1.00 87.56 251 THR A C 1
ATOM 1860 O O . THR A 1 251 ? -18.229 6.101 -25.126 1.00 87.56 251 THR A O 1
ATOM 1863 N N . LEU A 1 252 ? -18.321 3.915 -24.638 1.00 83.38 252 LEU A N 1
ATOM 1864 C CA . LEU A 1 252 ? -16.900 3.679 -24.914 1.00 83.38 252 LEU A CA 1
ATOM 1865 C C . LEU A 1 252 ? -16.632 3.781 -26.418 1.00 83.38 252 LEU A C 1
ATOM 1867 O O . LEU A 1 252 ? -17.226 3.052 -27.209 1.00 83.38 252 LEU A O 1
ATOM 1871 N N . ASN A 1 253 ? -15.678 4.622 -26.804 1.00 79.25 253 ASN A N 1
ATOM 1872 C CA . ASN A 1 253 ? -15.257 4.766 -28.196 1.00 79.25 253 ASN A CA 1
ATOM 1873 C C . ASN A 1 253 ? -14.085 3.838 -28.568 1.00 79.25 253 ASN A C 1
ATOM 1875 O O . ASN A 1 253 ? -13.660 3.806 -29.720 1.00 79.25 253 ASN A O 1
ATOM 1879 N N . ASN A 1 254 ? -13.574 3.072 -27.597 1.00 74.19 254 ASN A N 1
ATOM 1880 C CA . ASN A 1 254 ? -12.391 2.234 -27.749 1.00 74.19 254 ASN A CA 1
ATOM 1881 C C . ASN A 1 254 ? -12.540 0.822 -27.152 1.00 74.19 254 ASN A C 1
ATOM 1883 O O . ASN A 1 254 ? -11.602 0.328 -26.542 1.00 74.19 254 ASN A O 1
ATOM 1887 N N . GLY A 1 255 ? -13.693 0.169 -27.365 1.00 68.56 255 GLY A N 1
ATOM 1888 C CA . GLY A 1 255 ? -13.931 -1.281 -27.192 1.00 68.56 255 GLY A CA 1
ATOM 1889 C C . GLY A 1 255 ? -13.071 -2.018 -26.145 1.00 68.56 255 GLY A C 1
ATOM 1890 O O . GLY A 1 255 ? -12.964 -1.597 -24.994 1.00 68.56 255 GLY A O 1
ATOM 1891 N N . THR A 1 256 ? -12.455 -3.146 -26.532 1.00 64.62 256 THR A N 1
ATOM 1892 C CA . THR A 1 256 ? -11.333 -3.726 -25.772 1.00 64.62 256 THR A CA 1
ATOM 1893 C C . THR A 1 256 ? -10.080 -2.919 -26.091 1.00 64.62 256 THR A C 1
ATOM 1895 O O . THR A 1 256 ? -9.354 -3.240 -27.031 1.00 64.62 256 THR A O 1
ATOM 1898 N N . ALA A 1 257 ? -9.862 -1.835 -25.351 1.00 63.44 257 ALA A N 1
ATOM 1899 C CA . ALA A 1 257 ? -8.714 -0.970 -25.570 1.00 63.44 257 ALA A CA 1
ATOM 1900 C C . ALA A 1 257 ? -7.404 -1.768 -25.446 1.00 63.44 257 ALA A C 1
ATOM 1902 O O . ALA A 1 257 ? -7.237 -2.585 -24.545 1.00 63.44 257 ALA A O 1
ATOM 1903 N N . LEU A 1 258 ? -6.486 -1.552 -26.387 1.00 65.69 258 LEU A N 1
ATOM 1904 C CA . LEU A 1 258 ? -5.130 -2.092 -26.346 1.00 65.69 258 LEU A CA 1
ATOM 1905 C C . LEU A 1 258 ? -4.201 -1.020 -25.779 1.00 65.69 258 LEU A C 1
ATOM 1907 O O . LEU A 1 258 ? -4.354 0.162 -26.099 1.00 65.69 258 LEU A O 1
ATOM 1911 N N . LEU A 1 259 ? -3.215 -1.420 -24.974 1.00 67.50 259 LEU A N 1
ATOM 1912 C CA . LEU A 1 259 ? -2.115 -0.523 -24.640 1.00 67.50 259 LEU A CA 1
ATOM 1913 C C . LEU A 1 259 ? -1.099 -0.580 -25.785 1.00 67.50 259 LEU A C 1
ATOM 1915 O O . LEU A 1 259 ? -0.222 -1.440 -25.828 1.00 67.50 259 LEU A O 1
ATOM 1919 N N . VAL A 1 260 ? -1.298 0.310 -26.756 1.00 59.53 260 VAL A N 1
ATOM 1920 C CA . VAL A 1 260 ? -0.386 0.521 -27.884 1.00 59.53 260 VAL A CA 1
ATOM 1921 C C . VAL A 1 260 ? 0.549 1.659 -27.510 1.00 59.53 260 VAL A C 1
ATOM 1923 O O . VAL A 1 260 ? 0.091 2.738 -27.116 1.00 59.53 260 VAL A O 1
ATOM 1926 N N . ASN A 1 261 ? 1.852 1.422 -27.593 1.00 66.75 261 ASN A N 1
ATOM 1927 C CA . ASN A 1 261 ? 2.822 2.475 -27.327 1.00 66.75 261 ASN A CA 1
ATOM 1928 C C . ASN A 1 261 ? 3.032 3.377 -28.559 1.00 66.75 261 ASN A C 1
ATOM 1930 O O . ASN A 1 261 ? 2.473 3.150 -29.632 1.00 66.75 261 ASN A O 1
ATOM 1934 N N . GLY A 1 262 ? 3.841 4.427 -28.412 1.00 58.38 262 GLY A N 1
ATOM 1935 C CA . GLY A 1 262 ? 4.140 5.382 -29.485 1.00 58.38 262 GLY A CA 1
ATOM 1936 C C . GLY A 1 262 ? 4.900 4.778 -30.671 1.00 58.38 262 GLY A C 1
ATOM 1937 O O . GLY A 1 262 ? 4.936 5.392 -31.733 1.00 58.38 262 GLY A O 1
ATOM 1938 N N . SER A 1 263 ? 5.447 3.571 -30.515 1.00 57.78 263 SER A N 1
ATOM 1939 C CA . SER A 1 263 ? 6.130 2.806 -31.564 1.00 57.78 263 SER A CA 1
ATOM 1940 C C . SER A 1 263 ? 5.196 1.849 -32.320 1.00 57.78 263 SER A C 1
ATOM 1942 O O . SER A 1 263 ? 5.649 1.115 -33.196 1.00 57.78 263 SER A O 1
ATOM 1944 N N . GLY A 1 264 ? 3.894 1.850 -32.010 1.00 59.50 264 GLY A N 1
ATOM 1945 C CA . GLY A 1 264 ? 2.863 1.150 -32.782 1.00 59.50 264 GLY A CA 1
ATOM 1946 C C . GLY A 1 264 ? 2.722 -0.349 -32.505 1.00 59.50 264 GLY A C 1
ATOM 1947 O O . GLY A 1 264 ? 1.916 -0.999 -33.170 1.00 59.50 264 GLY A O 1
ATOM 1948 N N . TRP A 1 265 ? 3.447 -0.908 -31.530 1.00 68.62 265 TRP A N 1
ATOM 1949 C CA . TRP A 1 265 ? 3.268 -2.299 -31.107 1.00 68.62 265 TRP A CA 1
ATOM 1950 C C . TRP A 1 265 ? 2.394 -2.396 -29.849 1.00 68.62 265 TRP A C 1
ATOM 1952 O O . TRP A 1 265 ? 2.252 -1.447 -29.073 1.00 68.62 265 TRP A O 1
ATOM 1962 N N . THR A 1 266 ? 1.740 -3.548 -29.691 1.00 60.31 266 THR A N 1
ATOM 1963 C CA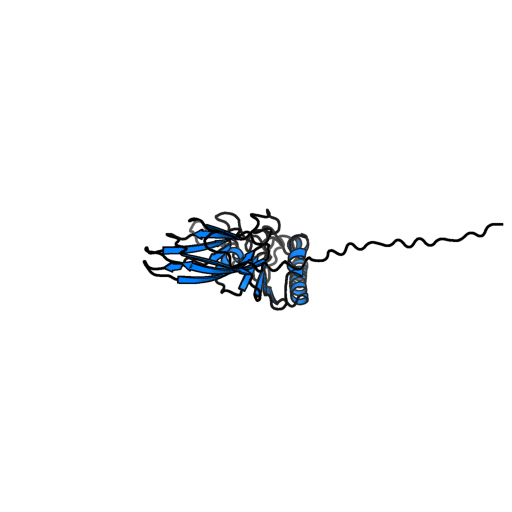 . THR A 1 266 ? 0.797 -3.811 -28.596 1.00 60.31 266 THR A CA 1
ATOM 1964 C C . THR A 1 266 ? 1.506 -4.533 -27.468 1.00 60.31 266 THR A C 1
ATOM 1966 O O . THR A 1 266 ? 2.098 -5.588 -27.693 1.00 60.31 266 THR A O 1
ATOM 1969 N N . ILE A 1 267 ? 1.393 -4.005 -26.253 1.00 61.47 267 ILE A N 1
ATOM 1970 C CA . ILE A 1 267 ? 1.950 -4.657 -25.071 1.00 61.47 267 ILE A CA 1
ATOM 1971 C C . ILE A 1 267 ? 1.261 -6.017 -24.863 1.00 61.47 267 ILE A C 1
ATOM 1973 O O . ILE A 1 267 ? 0.024 -6.060 -24.869 1.00 61.47 267 ILE A O 1
ATOM 1977 N N . PRO A 1 268 ? 2.023 -7.126 -24.734 1.00 55.84 268 PRO A N 1
ATOM 1978 C CA . PRO A 1 268 ? 1.460 -8.460 -24.570 1.00 55.84 268 PRO A CA 1
ATOM 1979 C C . PRO A 1 268 ? 0.464 -8.535 -23.407 1.00 55.84 268 PRO A C 1
ATOM 1981 O O . PRO A 1 268 ? 0.676 -7.913 -22.364 1.00 55.84 268 PRO A O 1
ATOM 1984 N N . ARG A 1 269 ? -0.611 -9.308 -23.606 1.00 51.00 269 ARG A N 1
ATOM 1985 C CA . ARG A 1 269 ? -1.518 -9.730 -22.529 1.00 51.00 269 ARG A CA 1
ATOM 1986 C C . ARG A 1 269 ? -0.915 -10.877 -21.730 1.00 51.00 269 ARG A C 1
ATOM 1988 O O . ARG A 1 269 ? -0.181 -11.680 -22.348 1.00 51.00 269 ARG A O 1
#

pLDDT: mean 87.69, std 18.61, range [34.25, 98.81]

Sequence (269 aa):
MRRFNLAVLAAVALASGLTAVPAQAHAGRPLGMENCTAAGCHFDVPPGTYDVKVLLGGDAESHTAISGETRRSLLPETAVAAGERASRSFTVNVRTPEGEPTGPDGTPGLDLALGGSAPALAGIEVTPARHTRQIFLVGDSTVCDQPGDPYSGWGQQLPQYLRKGVSVANYADSGESTVTYLSEPRLWATVQPLIRHGDLVLIQLAHNDKTTDEATYRANLETLVAGVREKGGNPVLVTPIVRRWFNSDGTLNNGTALLVNGSGWTIPR

InterPro domains:
  IPR008979 Galactose-binding-like domain superfamily [SSF49785] (31-131)
  IPR013830 SGNH hydrolase-type esterase domain [PF13472] (138-241)
  IPR036514 SGNH hydrolase superfamily [G3DSA:3.40.50.1110] (133-261)
  IPR037459 Rhamnogalacturonan acetylesterase RhgT-like [PTHR43695] (93-255)

Foldseek 3Di:
DDDDDDDDDDDDDPPPPPPPPPPPFCPDDWDKCVQDDPWWGWFQDAFAKKKKKFKWAEQAWAWKWKAKQLGQGQAHTDTDHGPGIDIAMFMEGGDACSWELVDHRGDRGIIMTIDDPGTGTPMMTMHGDDQAAEEEEEEEQLQTRHNDPPGDHVVSHPNNVDGHRYYYDYHYHHLDALVCQVVPCSHPVVPLVVAAAAHEYEHEHQLNCQPPDPVRSVVSVVVSCVSCVVRNYHYDYDYYDADFDADPVGDTPQPPHFSAHNVGDTDDD

Organism: NCBI:txid58343

Radius of gyration: 23.7 Å; chains: 1; bounding box: 105×30×58 Å